Protein AF-A0A8D2MKQ8-F1 (afdb_monomer_lite)

Foldseek 3Di:
DVVLLVVLVVVLVVLVVCVPVHDLVSLVVNLVVLVVVLVVLCVVCVVQVLVCLLVVHDTPDPDADPVNLVVSLVNSLVSLSSVLSSQLSVLVSDDCVVPPPVLSVLVNQLSVLVSQLSSLPSSVVVVLDNLVGPDDPDDPPPSVVVVVVVVVVSVVVNVVSVVSNVVSVVVSPDDDDQADFDDPVLCVVVVQAAPPPRHGADRKGFHPDPDDPDDPDPPPDDDGGHIDHDPDPDDDDDDD

Organism: Zonotrichia albicollis (NCBI:txid44394)

Sequence (240 aa):
MASTFAYANSTLREQVALKEKRSVLVVFWILAFLTGNTLYLLYTFSSQQLYNSLIFLKPNLDRLDFFDLMWIVGIADFVLKYLTIALKCLVVALPKIILAVKSKGKFYLIIEELSQLFRSLVPIQLWYKYIMGDDPSSSYFLGGILIIMYSLCKSFDICGRVGSVRKALKVLCTPQTYGVRATSQQCSEAGDICAICQAEFREPLILLCQVRPQTPLLCQVRPQTPLLCRRMQTPPSELL

Secondary structure (DSSP, 8-state):
-HHHHHHHHHHHHHHHHTGGG--HHHHHHHHHHHHHHHHHHHHHTGGGTHHHHHTTPPP--S---HHHHHHHHHHHHHHHHHHHHHHHHHHHHS-TTTS-TTTHHHHHHHHHHHHHHHHHHHHHHHHHHHHH-S--SS-HHHHHHHHHHHHHHHHHHHHHHHHHHHHHHHHHHS---SSEEPPHHHHHHTTSB-TTT-SB-SS-EE------SS--------SS--EE------------

InterPro domains:
  IPR044235 E3 ubiquitin-protein ligase 1/2 [PTHR15860] (1-210)

pLDDT: mean 72.35, std 18.91, range [26.89, 95.38]

Structure (mmCIF, N/CA/C/O backbone):
data_AF-A0A8D2MKQ8-F1
#
_entry.id   AF-A0A8D2MKQ8-F1
#
loop_
_atom_site.group_PDB
_atom_site.id
_atom_site.type_symbol
_atom_site.label_atom_id
_atom_site.label_alt_id
_atom_site.label_comp_id
_atom_site.label_asym_id
_atom_site.label_entity_id
_atom_site.label_seq_id
_atom_site.pdbx_PDB_ins_code
_atom_site.Cartn_x
_atom_site.Cartn_y
_atom_site.Cartn_z
_atom_site.occupancy
_atom_site.B_iso_or_equiv
_atom_site.auth_seq_id
_atom_site.auth_comp_id
_atom_site.auth_asym_id
_atom_site.auth_atom_id
_atom_site.pdbx_PDB_model_num
ATOM 1 N N . MET A 1 1 ? -11.258 1.821 -13.126 1.00 78.44 1 MET A N 1
ATOM 2 C CA . MET A 1 1 ? -10.300 1.519 -12.035 1.00 78.44 1 MET A CA 1
ATOM 3 C C . MET A 1 1 ? -10.382 2.507 -10.866 1.00 78.44 1 MET A C 1
ATOM 5 O O . MET A 1 1 ? -10.621 2.074 -9.742 1.00 78.44 1 MET A O 1
ATOM 9 N N . ALA A 1 2 ? -10.224 3.818 -11.093 1.00 81.38 2 ALA A N 1
ATOM 10 C CA . ALA A 1 2 ? -10.298 4.820 -10.018 1.00 81.38 2 ALA A CA 1
ATOM 11 C C . ALA A 1 2 ? -11.688 4.915 -9.355 1.00 81.38 2 ALA A C 1
ATOM 13 O O . ALA A 1 2 ? -11.777 4.955 -8.131 1.00 81.38 2 ALA A O 1
ATOM 14 N N . SER A 1 3 ? -12.768 4.864 -10.142 1.00 83.00 3 SER A N 1
ATOM 15 C CA . SER A 1 3 ? -14.150 4.813 -9.638 1.00 83.00 3 SER A CA 1
ATOM 16 C C . SER A 1 3 ? -14.407 3.575 -8.773 1.00 83.00 3 SER A C 1
ATOM 18 O O . SER A 1 3 ? -14.899 3.698 -7.658 1.00 83.00 3 SER A O 1
ATOM 20 N N . THR A 1 4 ? -13.983 2.396 -9.242 1.00 84.44 4 THR A N 1
ATOM 21 C CA . THR A 1 4 ? -14.027 1.125 -8.498 1.00 84.44 4 THR A CA 1
ATOM 22 C C . THR A 1 4 ? -13.311 1.225 -7.151 1.00 84.44 4 THR A C 1
ATOM 24 O O . THR A 1 4 ? -13.850 0.805 -6.129 1.00 84.44 4 THR A O 1
ATOM 27 N N . PHE A 1 5 ? -12.112 1.818 -7.137 1.00 82.31 5 PHE A N 1
ATOM 28 C CA . PHE A 1 5 ? -11.345 2.052 -5.913 1.00 82.31 5 PHE A CA 1
ATOM 29 C C . PHE A 1 5 ? -12.081 2.995 -4.955 1.00 82.31 5 PHE A C 1
ATOM 31 O O . PHE A 1 5 ? -12.219 2.682 -3.774 1.00 82.31 5 PHE A O 1
ATOM 38 N N . ALA A 1 6 ? -12.560 4.135 -5.462 1.00 84.56 6 ALA A N 1
ATOM 39 C CA . ALA A 1 6 ? -13.261 5.134 -4.665 1.00 84.56 6 ALA A CA 1
ATOM 40 C C . ALA A 1 6 ? -14.520 4.542 -4.025 1.00 84.56 6 ALA A C 1
ATOM 42 O O . ALA A 1 6 ? -14.680 4.653 -2.812 1.00 84.56 6 ALA A O 1
ATOM 43 N N . TYR A 1 7 ? -15.332 3.840 -4.820 1.00 87.12 7 TYR A N 1
ATOM 44 C CA . TYR A 1 7 ? -16.538 3.152 -4.373 1.00 87.12 7 TYR A CA 1
ATOM 45 C C . TYR A 1 7 ? -16.236 2.119 -3.278 1.00 87.12 7 TYR A C 1
ATOM 47 O O . TYR A 1 7 ? -16.773 2.209 -2.174 1.00 87.12 7 TYR A O 1
ATOM 55 N N . ALA A 1 8 ? -15.312 1.186 -3.529 1.00 82.38 8 ALA A N 1
ATOM 56 C CA . ALA A 1 8 ? -14.980 0.145 -2.558 1.00 82.38 8 ALA A CA 1
ATOM 57 C C . ALA A 1 8 ? -14.424 0.727 -1.247 1.00 82.38 8 ALA A C 1
ATOM 59 O O . ALA A 1 8 ? -14.786 0.276 -0.159 1.00 82.38 8 ALA A O 1
ATOM 60 N N . ASN A 1 9 ? -13.576 1.757 -1.334 1.00 86.06 9 ASN A N 1
ATOM 61 C CA . ASN A 1 9 ? -13.015 2.420 -0.162 1.00 86.06 9 ASN A CA 1
ATOM 62 C C . ASN A 1 9 ? -14.078 3.204 0.627 1.00 86.06 9 ASN A C 1
ATOM 64 O O . ASN A 1 9 ? -14.082 3.148 1.858 1.00 86.06 9 ASN A O 1
ATOM 68 N N . SER A 1 10 ? -14.997 3.905 -0.050 1.00 83.12 10 SER A N 1
ATOM 69 C CA . SER A 1 10 ? -16.092 4.618 0.619 1.00 83.12 10 SER A CA 1
ATOM 70 C C . SER A 1 10 ? -17.038 3.659 1.330 1.00 83.12 10 SER A C 1
ATOM 72 O O . SER A 1 10 ? -17.332 3.865 2.508 1.00 83.12 10 SER A O 1
ATOM 74 N N . THR A 1 11 ? -17.441 2.570 0.671 1.00 80.56 11 THR A N 1
ATOM 75 C CA . THR A 1 11 ? -18.361 1.596 1.266 1.00 80.56 11 THR A CA 1
ATOM 76 C C . THR A 1 11 ? -17.693 0.839 2.412 1.00 80.56 11 THR A C 1
ATOM 78 O O . THR A 1 11 ? -18.311 0.629 3.453 1.00 80.56 11 THR A O 1
ATOM 81 N N . LEU A 1 12 ? -16.403 0.495 2.302 1.00 80.56 12 LEU A N 1
ATOM 82 C CA . LEU A 1 12 ? -15.656 -0.082 3.423 1.00 80.56 12 LEU A CA 1
ATOM 83 C C . LEU A 1 12 ? -15.613 0.874 4.622 1.00 80.56 12 LEU A C 1
ATOM 85 O O . LEU A 1 12 ? -15.838 0.452 5.756 1.00 80.56 12 LEU A O 1
ATOM 89 N N . ARG A 1 13 ? -15.337 2.162 4.386 1.00 80.50 13 ARG A N 1
ATOM 90 C CA . ARG A 1 13 ? -15.297 3.175 5.448 1.00 80.50 13 ARG A CA 1
ATOM 91 C C . ARG A 1 13 ? -16.645 3.299 6.159 1.00 80.50 13 ARG A C 1
ATOM 93 O O . ARG A 1 13 ? -16.670 3.385 7.385 1.00 80.50 13 ARG A O 1
ATOM 100 N N . GLU A 1 14 ? -17.742 3.252 5.412 1.00 81.12 14 GLU A N 1
ATOM 101 C CA . GLU A 1 14 ? -19.100 3.246 5.955 1.00 81.12 14 GLU A CA 1
ATOM 102 C C . GLU A 1 14 ? -19.371 1.995 6.808 1.00 81.12 14 GLU A C 1
ATOM 104 O O . GLU A 1 14 ? -19.780 2.108 7.963 1.00 81.12 14 GLU A O 1
ATOM 109 N N . GLN A 1 15 ? -19.038 0.799 6.311 1.00 79.69 15 GLN A N 1
ATOM 110 C CA . GLN A 1 15 ? -19.209 -0.447 7.073 1.00 79.69 15 GLN A CA 1
ATOM 111 C C . GLN A 1 15 ? -18.361 -0.479 8.355 1.00 79.69 15 GLN A C 1
ATOM 113 O O . GLN A 1 15 ? -18.791 -1.016 9.378 1.00 79.69 15 GLN A O 1
ATOM 118 N N . VAL A 1 16 ? -17.169 0.127 8.336 1.00 76.69 16 VAL A N 1
ATOM 119 C CA . VAL A 1 16 ? -16.332 0.297 9.536 1.00 76.69 16 VAL A CA 1
ATOM 120 C C . VAL A 1 16 ? -16.983 1.260 10.536 1.00 76.69 16 VAL A C 1
ATOM 122 O O . VAL A 1 16 ? -16.922 1.007 11.742 1.00 76.69 16 VAL A O 1
ATOM 125 N N . ALA A 1 17 ? -17.636 2.328 10.067 1.00 73.69 17 ALA A N 1
ATOM 126 C CA . ALA A 1 17 ? -18.332 3.287 10.925 1.00 73.69 17 ALA A CA 1
ATOM 127 C C . ALA A 1 17 ? -19.553 2.672 11.639 1.00 73.69 17 ALA A C 1
ATOM 129 O O . ALA A 1 17 ? -19.816 3.008 12.794 1.00 73.69 17 ALA A O 1
ATOM 130 N N . LEU A 1 18 ? -20.243 1.720 10.999 1.00 72.62 18 LEU A N 1
ATOM 131 C CA . LEU A 1 18 ? -21.448 1.058 11.528 1.00 72.62 18 LEU A CA 1
ATOM 132 C C . LEU A 1 18 ? -21.190 0.054 12.675 1.00 72.62 18 LEU A C 1
ATOM 134 O O . LEU A 1 18 ? -22.134 -0.357 13.353 1.00 72.62 18 LEU A O 1
ATOM 138 N N . LYS A 1 19 ? -19.928 -0.325 12.937 1.00 72.62 19 LYS A N 1
ATOM 139 C CA . LYS A 1 19 ? -19.492 -1.217 14.037 1.00 72.62 19 LYS A CA 1
ATOM 140 C C . LYS A 1 19 ? -20.297 -2.527 14.152 1.00 72.62 19 LYS A C 1
ATOM 142 O O . LYS A 1 19 ? -19.968 -3.491 13.466 1.00 72.62 19 LYS A O 1
ATOM 147 N N . GLU A 1 20 ? -21.283 -2.602 15.054 1.00 67.06 20 GLU A N 1
ATOM 148 C CA . GLU A 1 20 ? -22.087 -3.813 15.317 1.00 67.06 20 GLU A CA 1
ATOM 149 C C . GLU A 1 20 ? -23.239 -4.007 14.330 1.00 67.06 20 GLU A C 1
ATOM 151 O O . GLU A 1 20 ? -23.615 -5.143 14.070 1.00 67.06 20 GLU A O 1
ATOM 156 N N . LYS A 1 21 ? -23.738 -2.933 13.705 1.00 70.56 21 LYS A N 1
ATOM 157 C CA . LYS A 1 21 ? -24.798 -2.996 12.683 1.00 70.56 21 LYS A CA 1
ATOM 158 C C . LYS A 1 21 ? -24.259 -3.263 11.271 1.00 70.56 21 LYS A C 1
ATOM 160 O O . LYS A 1 21 ? -24.929 -2.988 10.281 1.00 70.56 21 LYS A O 1
ATOM 165 N N . ARG A 1 22 ? -23.017 -3.739 11.163 1.00 73.56 22 ARG A N 1
ATOM 166 C CA . ARG A 1 22 ? -22.354 -3.983 9.877 1.00 73.56 22 ARG A CA 1
ATOM 167 C C . ARG A 1 22 ? -23.036 -5.121 9.119 1.00 73.56 22 ARG A C 1
ATOM 169 O O . ARG A 1 22 ? -23.350 -6.158 9.704 1.00 73.56 22 ARG A O 1
ATOM 176 N N . SER A 1 23 ? -23.171 -4.972 7.806 1.00 82.25 23 SER A N 1
ATOM 177 C CA . SER A 1 23 ? -23.675 -6.050 6.958 1.00 82.25 23 SER A CA 1
ATOM 178 C C . SER A 1 23 ? -22.514 -6.894 6.438 1.00 82.25 23 SER A C 1
ATOM 180 O O . SER A 1 23 ? -21.714 -6.444 5.616 1.00 82.25 23 SER A O 1
ATOM 182 N N . VAL A 1 24 ? -22.411 -8.139 6.914 1.00 79.69 24 VAL A N 1
ATOM 183 C CA . VAL A 1 24 ? -21.382 -9.091 6.452 1.00 79.69 24 VAL A CA 1
ATOM 184 C C . VAL A 1 24 ? -21.545 -9.392 4.959 1.00 79.69 24 VAL A C 1
ATOM 186 O O . VAL A 1 24 ? -20.546 -9.516 4.255 1.00 79.69 24 VAL A O 1
ATOM 189 N N . LEU A 1 25 ? -22.786 -9.418 4.462 1.00 83.50 25 LEU A N 1
ATOM 190 C CA . LEU A 1 25 ? -23.088 -9.612 3.042 1.00 83.50 25 LEU A CA 1
ATOM 191 C C . LEU A 1 25 ? -22.511 -8.489 2.174 1.00 83.50 25 LEU A C 1
ATOM 193 O O . LEU A 1 25 ? -21.922 -8.770 1.136 1.00 83.50 25 LEU A O 1
ATOM 197 N N . VAL A 1 26 ? -22.601 -7.230 2.619 1.00 84.75 26 VAL A N 1
ATOM 198 C CA . VAL A 1 26 ? -22.014 -6.089 1.892 1.00 84.75 26 VAL A CA 1
ATOM 199 C C . VAL A 1 26 ? -20.489 -6.193 1.857 1.00 84.75 26 VAL A C 1
ATOM 201 O O . VAL A 1 26 ? -19.884 -6.002 0.806 1.00 84.75 26 VAL A O 1
ATOM 204 N N . VAL A 1 27 ? -19.851 -6.555 2.978 1.00 84.31 27 VAL A N 1
ATOM 205 C CA . VAL A 1 27 ? -18.390 -6.753 3.032 1.00 84.31 27 VAL A CA 1
ATOM 206 C C . VAL A 1 27 ? -17.949 -7.894 2.108 1.00 84.31 27 VAL A C 1
ATOM 208 O O . VAL A 1 27 ? -16.963 -7.746 1.386 1.00 84.31 27 VAL A O 1
ATOM 211 N N . PHE A 1 28 ? -18.684 -9.008 2.096 1.00 86.00 28 PHE A N 1
ATOM 212 C CA . PHE A 1 28 ? -18.408 -10.137 1.207 1.00 86.00 28 PHE A CA 1
ATOM 213 C C . PHE A 1 28 ? -18.594 -9.763 -0.268 1.00 86.00 28 PHE A C 1
ATOM 215 O O . PHE A 1 28 ? -17.759 -10.110 -1.099 1.00 86.00 28 PHE A O 1
ATOM 222 N N . TRP A 1 29 ? -19.636 -8.998 -0.593 1.00 88.56 29 TRP A N 1
ATOM 223 C CA . TRP A 1 29 ? -19.880 -8.536 -1.956 1.00 88.56 29 TRP A CA 1
ATOM 224 C C . TRP A 1 29 ? -18.773 -7.599 -2.455 1.00 88.56 29 TRP A C 1
ATOM 226 O O . TRP A 1 29 ? -18.267 -7.793 -3.557 1.00 88.56 29 TRP A O 1
ATOM 236 N N . ILE A 1 30 ? -18.306 -6.653 -1.627 1.00 88.19 30 ILE A N 1
ATOM 237 C CA . ILE A 1 30 ? -17.146 -5.805 -1.961 1.00 88.19 30 ILE A CA 1
ATOM 238 C C . ILE A 1 30 ? -15.897 -6.663 -2.189 1.00 88.19 30 ILE A C 1
ATOM 240 O O . ILE A 1 30 ? -15.142 -6.407 -3.125 1.00 88.19 30 ILE A O 1
ATOM 244 N N . LEU A 1 31 ? -15.675 -7.682 -1.353 1.00 87.50 31 LEU A N 1
ATOM 245 C CA . LEU A 1 31 ? -14.541 -8.593 -1.499 1.00 87.50 31 LEU A CA 1
ATOM 246 C C . LEU A 1 31 ? -14.607 -9.354 -2.830 1.00 87.50 31 LEU A C 1
ATOM 248 O O . LEU A 1 31 ? -13.629 -9.364 -3.573 1.00 87.50 31 LEU A O 1
ATOM 252 N N . ALA A 1 32 ? -15.758 -9.941 -3.158 1.00 87.62 32 ALA A N 1
ATOM 253 C CA . ALA A 1 32 ? -15.974 -10.639 -4.422 1.00 87.62 32 ALA A CA 1
ATOM 254 C C . ALA A 1 32 ? -15.803 -9.698 -5.624 1.00 87.62 32 ALA A C 1
ATOM 256 O O . ALA A 1 32 ? -15.128 -10.048 -6.590 1.00 87.62 32 ALA A O 1
ATOM 257 N N . PHE A 1 33 ? -16.340 -8.479 -5.540 1.00 88.00 33 PHE A N 1
ATOM 258 C CA . PHE A 1 33 ? -16.225 -7.468 -6.586 1.00 88.00 33 PHE A CA 1
ATOM 259 C C . PHE A 1 33 ? -14.768 -7.051 -6.829 1.00 88.00 33 PHE A C 1
ATOM 261 O O . PHE A 1 33 ? -14.318 -7.030 -7.975 1.00 88.00 33 PHE A O 1
ATOM 268 N N . LEU A 1 34 ? -13.997 -6.768 -5.773 1.00 86.88 34 LEU A N 1
ATOM 269 C CA . LEU A 1 34 ? -12.576 -6.415 -5.886 1.00 86.88 34 LEU A CA 1
ATOM 270 C C . LEU A 1 34 ? -11.735 -7.571 -6.435 1.00 86.88 34 LEU A C 1
ATOM 272 O O . LEU A 1 34 ? -10.898 -7.355 -7.316 1.00 86.88 34 LEU A O 1
ATOM 276 N N . THR A 1 35 ? -11.973 -8.791 -5.951 1.00 86.38 35 THR A N 1
ATOM 277 C CA . THR A 1 35 ? -11.287 -9.993 -6.441 1.00 86.38 35 THR A CA 1
ATOM 278 C C . THR A 1 35 ? -11.608 -10.234 -7.913 1.00 86.38 35 THR A C 1
ATOM 280 O O . THR A 1 35 ? -10.691 -10.428 -8.703 1.00 86.38 35 THR A O 1
ATOM 283 N N . GLY A 1 36 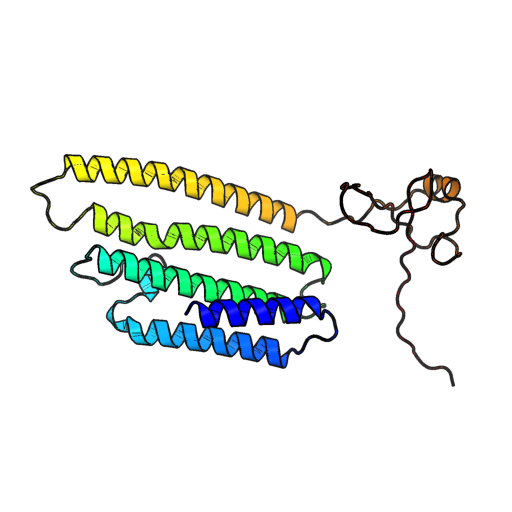? -12.877 -10.125 -8.314 1.00 86.62 36 GLY A N 1
ATOM 284 C CA . GLY A 1 36 ? -13.300 -10.268 -9.708 1.00 86.62 36 GLY A CA 1
ATOM 285 C C . GLY A 1 36 ? -12.646 -9.241 -10.633 1.00 86.62 36 GLY A C 1
ATOM 286 O O . GLY A 1 36 ? -12.089 -9.617 -11.659 1.00 86.62 36 GLY A O 1
ATOM 287 N N . ASN A 1 37 ? -12.621 -7.959 -10.246 1.00 86.31 37 ASN A N 1
ATOM 288 C CA . ASN A 1 37 ? -11.933 -6.913 -11.018 1.00 86.31 37 ASN A CA 1
ATOM 289 C C . ASN A 1 37 ? -10.422 -7.179 -11.126 1.00 86.31 37 ASN A C 1
ATOM 291 O O . ASN A 1 37 ? -9.828 -6.961 -12.179 1.00 86.31 37 ASN A O 1
ATOM 295 N N . THR A 1 38 ? -9.801 -7.669 -10.051 1.00 83.19 38 THR A N 1
ATOM 296 C CA . THR A 1 38 ? -8.374 -8.012 -10.047 1.00 83.19 38 THR A CA 1
ATOM 297 C C . THR A 1 38 ? -8.083 -9.189 -10.977 1.00 83.19 38 THR A C 1
ATOM 299 O O . THR A 1 38 ? -7.182 -9.099 -11.805 1.00 83.19 38 THR A O 1
ATOM 302 N N . LEU A 1 39 ? -8.870 -10.266 -10.897 1.00 85.19 39 LEU A N 1
ATOM 303 C CA . LEU A 1 39 ? -8.737 -11.434 -11.772 1.00 85.19 39 LEU A CA 1
ATOM 304 C C . LEU A 1 39 ? -8.998 -11.082 -13.239 1.00 85.19 39 LEU A C 1
ATOM 306 O O . LEU A 1 39 ? -8.253 -11.523 -14.105 1.00 85.19 39 LEU A O 1
ATOM 310 N N . TYR A 1 40 ? -10.001 -10.247 -13.517 1.00 85.69 40 TYR A N 1
ATOM 311 C CA . TYR A 1 40 ? -10.289 -9.762 -14.865 1.00 85.69 40 TYR A CA 1
ATOM 312 C C . TYR A 1 40 ? -9.107 -8.986 -15.461 1.00 85.69 40 TYR A C 1
ATOM 314 O O . TYR A 1 40 ? -8.729 -9.226 -16.608 1.00 85.69 40 TYR A O 1
ATOM 322 N N . LEU A 1 41 ? -8.479 -8.099 -14.679 1.00 82.50 41 LEU A N 1
ATOM 323 C CA . LEU A 1 41 ? -7.271 -7.386 -15.105 1.00 82.50 41 LEU A CA 1
ATOM 324 C C . LEU A 1 41 ? -6.110 -8.357 -15.357 1.00 82.50 41 LEU A C 1
ATOM 326 O O . LEU A 1 41 ? -5.474 -8.283 -16.405 1.00 82.50 41 LEU A O 1
ATOM 330 N N . LEU A 1 42 ? -5.858 -9.301 -14.445 1.00 80.06 42 LEU A N 1
ATOM 331 C CA . LEU A 1 42 ? -4.793 -10.297 -14.617 1.00 80.06 42 LEU A CA 1
ATOM 332 C C . LEU A 1 42 ? -5.022 -11.199 -15.835 1.00 80.06 42 LEU A C 1
ATOM 334 O O . LEU A 1 42 ? -4.066 -11.535 -16.526 1.00 80.06 42 LEU A O 1
ATOM 338 N N . TYR A 1 43 ? -6.273 -11.559 -16.121 1.00 82.88 43 TYR A N 1
ATOM 339 C CA . TYR A 1 43 ? -6.640 -12.344 -17.296 1.00 82.88 43 TYR A CA 1
ATOM 340 C C . TYR A 1 43 ? -6.439 -11.552 -18.594 1.00 82.88 43 TYR A C 1
ATOM 342 O O . TYR A 1 43 ? -5.774 -12.034 -19.512 1.00 82.88 43 TYR A O 1
ATOM 350 N N . THR A 1 44 ? -6.945 -10.312 -18.635 1.00 80.50 44 THR A N 1
ATOM 351 C CA . THR A 1 44 ? -6.847 -9.412 -19.800 1.00 80.50 44 THR A CA 1
ATOM 352 C C . THR A 1 44 ? -5.393 -9.169 -20.203 1.00 80.50 44 THR A C 1
ATOM 354 O O . THR A 1 44 ? -5.076 -9.108 -21.385 1.00 80.50 44 THR A O 1
ATOM 357 N N . PHE A 1 45 ? -4.494 -9.077 -19.223 1.00 72.50 45 PHE A N 1
ATOM 358 C CA . PHE A 1 45 ? -3.069 -8.834 -19.440 1.00 72.50 45 PHE A CA 1
ATOM 359 C C . PHE A 1 45 ? -2.198 -10.072 -19.169 1.00 72.50 45 PHE A C 1
ATOM 361 O O . PHE A 1 45 ? -1.007 -9.944 -18.872 1.00 72.50 45 PHE A O 1
ATOM 368 N N . SER A 1 46 ? -2.775 -11.275 -19.262 1.00 70.00 46 SER A N 1
ATOM 369 C CA . SER A 1 46 ? -2.038 -12.525 -19.025 1.00 70.00 46 SER A CA 1
ATOM 370 C C . SER A 1 46 ? -0.926 -12.744 -20.056 1.00 70.00 46 SER A C 1
ATOM 372 O O . SER A 1 46 ? 0.141 -13.245 -19.700 1.00 70.00 46 SER A O 1
ATOM 374 N N . SER A 1 47 ? -1.127 -12.272 -21.293 1.00 65.31 47 SER A N 1
ATOM 375 C CA . SER A 1 47 ? -0.132 -12.289 -22.373 1.00 65.31 47 SER A CA 1
ATOM 376 C C . SER A 1 47 ? 1.140 -11.507 -22.032 1.00 65.31 47 SER A C 1
ATOM 378 O O . SER A 1 47 ? 2.230 -11.956 -22.361 1.00 65.31 47 SER A O 1
ATOM 380 N N . GLN A 1 48 ? 1.013 -10.391 -21.305 1.00 64.44 48 GLN A N 1
ATOM 381 C CA . GLN A 1 48 ? 2.130 -9.543 -20.861 1.00 64.44 48 GLN A CA 1
ATOM 382 C C . GLN A 1 48 ? 2.753 -10.018 -19.533 1.00 64.44 48 GLN A C 1
ATOM 384 O O . GLN A 1 48 ? 3.641 -9.366 -18.983 1.00 64.44 48 GLN A O 1
ATOM 389 N N . GLN A 1 49 ? 2.257 -11.132 -18.976 1.00 67.12 49 GLN A N 1
ATOM 390 C CA . GLN A 1 49 ? 2.701 -11.736 -17.718 1.00 67.12 49 GLN A CA 1
ATOM 391 C C . GLN A 1 49 ? 2.811 -10.753 -16.537 1.00 67.12 49 GLN A C 1
ATOM 393 O O . GLN A 1 49 ? 3.719 -10.863 -15.711 1.00 67.12 49 GLN A O 1
ATOM 398 N N . LEU A 1 50 ? 1.867 -9.810 -16.406 1.00 64.69 50 LEU A N 1
ATOM 399 C CA . LEU A 1 50 ? 1.871 -8.808 -15.323 1.00 64.69 50 LEU A CA 1
ATOM 400 C C . LEU A 1 50 ? 2.004 -9.430 -13.924 1.00 64.69 50 LEU A C 1
ATOM 402 O O . LEU A 1 50 ? 2.622 -8.844 -13.036 1.00 64.69 50 LEU A O 1
ATOM 406 N N . TYR A 1 51 ? 1.453 -10.632 -13.733 1.00 70.25 51 TYR A N 1
ATOM 407 C CA . TYR A 1 51 ? 1.540 -11.375 -12.477 1.00 70.25 51 TYR A CA 1
ATOM 408 C C . TYR A 1 51 ? 2.991 -11.650 -12.049 1.00 70.25 51 TYR A C 1
ATOM 410 O O . TYR A 1 51 ? 3.279 -11.621 -10.855 1.00 70.25 51 TYR A O 1
ATOM 418 N N . ASN A 1 52 ? 3.919 -11.837 -12.997 1.00 74.25 52 ASN A N 1
ATOM 419 C CA . ASN A 1 52 ? 5.337 -12.014 -12.693 1.00 74.25 52 ASN A CA 1
ATOM 420 C C . ASN A 1 52 ? 5.913 -10.746 -12.058 1.00 74.25 52 ASN A C 1
ATOM 422 O O . ASN A 1 52 ? 6.559 -10.834 -11.018 1.00 74.25 52 ASN A O 1
ATOM 426 N N . SER A 1 53 ? 5.581 -9.559 -12.576 1.00 72.19 53 SER A N 1
ATOM 427 C CA . SER A 1 53 ? 6.026 -8.290 -11.981 1.00 72.19 53 SER A CA 1
ATOM 428 C C . SER A 1 53 ? 5.489 -8.069 -10.562 1.00 72.19 53 SER A C 1
ATOM 430 O O . SER A 1 53 ? 6.190 -7.509 -9.721 1.00 72.19 53 SER A O 1
ATOM 432 N N . LEU A 1 54 ? 4.276 -8.547 -10.259 1.00 70.31 54 LEU A N 1
ATOM 433 C CA . LEU A 1 54 ? 3.712 -8.501 -8.904 1.00 70.31 54 LEU A CA 1
ATOM 434 C C . LEU A 1 54 ? 4.435 -9.429 -7.911 1.00 70.31 54 LEU A C 1
ATOM 436 O O . LEU A 1 54 ? 4.482 -9.112 -6.724 1.00 70.31 54 LEU A O 1
ATOM 440 N N . ILE A 1 55 ? 5.001 -10.546 -8.380 1.00 73.88 55 ILE A N 1
ATOM 441 C CA . ILE A 1 55 ? 5.717 -11.540 -7.555 1.00 73.88 55 ILE A CA 1
ATOM 442 C C . ILE A 1 55 ? 7.239 -11.336 -7.648 1.00 73.88 55 ILE A C 1
ATOM 444 O O . ILE A 1 55 ? 8.011 -12.200 -7.252 1.00 73.88 55 ILE A O 1
ATOM 448 N N . PHE A 1 56 ? 7.702 -10.178 -8.128 1.00 70.50 56 PHE A N 1
ATOM 449 C CA . PHE A 1 56 ? 9.134 -9.889 -8.263 1.00 70.50 56 PHE A CA 1
ATOM 450 C C . PHE A 1 56 ? 9.874 -10.833 -9.233 1.00 70.50 56 PHE A C 1
ATOM 452 O O . PHE A 1 56 ? 11.078 -11.054 -9.085 1.00 70.50 56 PHE A O 1
ATOM 459 N N . LEU A 1 57 ? 9.167 -11.378 -10.225 1.00 65.88 57 LEU A N 1
ATOM 460 C CA . LEU A 1 57 ? 9.715 -12.175 -11.320 1.00 65.88 57 LEU A CA 1
ATOM 461 C C . LEU A 1 57 ? 9.819 -11.353 -12.612 1.00 65.88 57 LEU A C 1
ATOM 463 O O . LEU A 1 57 ? 9.007 -10.467 -12.893 1.00 65.88 57 LEU A O 1
ATOM 467 N N . LYS A 1 58 ? 10.807 -11.709 -13.442 1.00 62.84 58 LYS A N 1
ATOM 468 C CA . LYS A 1 58 ? 11.047 -11.081 -14.746 1.00 62.84 58 LYS A CA 1
ATOM 469 C C . LYS A 1 58 ? 9.826 -11.280 -15.666 1.00 62.84 58 LYS A C 1
ATOM 471 O O . LYS A 1 58 ? 9.494 -12.427 -15.962 1.00 62.84 58 LYS A O 1
ATOM 476 N N . PRO A 1 59 ? 9.177 -10.203 -16.149 1.00 63.84 59 PRO A N 1
ATOM 477 C CA . PRO A 1 59 ? 8.126 -10.324 -17.153 1.00 63.84 59 PRO A CA 1
ATOM 478 C C . PRO A 1 59 ? 8.731 -10.671 -18.519 1.00 63.84 59 PRO A C 1
ATOM 480 O O . PRO A 1 59 ? 9.810 -10.175 -18.881 1.00 63.84 59 PRO A O 1
ATOM 483 N N . ASN A 1 60 ? 8.025 -11.511 -19.276 1.00 60.19 60 ASN A N 1
ATOM 484 C CA . ASN A 1 60 ? 8.387 -11.897 -20.636 1.00 60.19 60 ASN A CA 1
ATOM 485 C C . ASN A 1 60 ? 7.989 -10.785 -21.621 1.00 60.19 60 ASN A C 1
ATOM 487 O O . ASN A 1 60 ? 6.911 -10.803 -22.202 1.00 60.19 60 ASN A O 1
ATOM 491 N N . LEU A 1 61 ? 8.840 -9.762 -21.702 1.00 61.59 61 LEU A N 1
ATOM 492 C CA . LEU A 1 61 ? 8.695 -8.618 -22.601 1.00 61.59 61 LEU A CA 1
ATOM 493 C C . LEU A 1 61 ? 10.007 -8.470 -23.369 1.00 61.59 61 LEU A C 1
ATOM 495 O O . LEU A 1 61 ? 11.030 -8.187 -22.738 1.00 61.59 61 LEU A O 1
ATOM 499 N N . ASP A 1 62 ? 9.984 -8.675 -24.683 1.00 59.69 62 ASP A N 1
ATOM 500 C CA . ASP A 1 62 ? 11.186 -8.615 -25.526 1.00 59.69 62 ASP A CA 1
ATOM 501 C C . ASP A 1 62 ? 11.717 -7.188 -25.693 1.00 59.69 62 ASP A C 1
ATOM 503 O O . ASP A 1 62 ? 12.922 -7.002 -25.788 1.00 59.69 62 ASP A O 1
ATOM 507 N N . ARG A 1 63 ? 10.841 -6.174 -25.654 1.00 65.19 63 ARG A N 1
ATOM 508 C CA . ARG A 1 63 ? 11.196 -4.747 -25.589 1.00 65.19 63 ARG A CA 1
ATOM 509 C C . ARG A 1 63 ? 10.200 -4.012 -24.707 1.00 65.19 63 ARG A C 1
ATOM 511 O O . ARG A 1 63 ? 9.012 -4.323 -24.730 1.00 65.19 63 ARG A O 1
ATOM 518 N N . LEU A 1 64 ? 10.687 -3.083 -23.891 1.00 73.62 64 LEU A N 1
ATOM 519 C CA . LEU A 1 64 ? 9.877 -2.369 -22.906 1.00 73.62 64 LEU A CA 1
ATOM 520 C C . LEU A 1 64 ? 10.026 -0.869 -23.161 1.00 73.62 64 LEU A C 1
ATOM 522 O O . LEU A 1 64 ? 11.045 -0.288 -22.800 1.00 73.62 64 LEU A O 1
ATOM 526 N N . ASP A 1 65 ? 9.040 -0.270 -23.830 1.00 82.06 65 ASP A N 1
ATOM 527 C CA . ASP A 1 65 ? 9.038 1.166 -24.112 1.00 82.06 65 ASP A CA 1
ATOM 528 C C . ASP A 1 65 ? 8.623 1.979 -22.871 1.00 82.06 65 ASP A C 1
ATOM 530 O O . ASP A 1 65 ? 8.060 1.448 -21.908 1.00 82.06 65 ASP A O 1
ATOM 534 N N . PHE A 1 66 ? 8.883 3.287 -22.875 1.00 83.81 66 PHE A N 1
ATOM 535 C CA . PHE A 1 66 ? 8.559 4.171 -21.753 1.00 83.81 66 PHE A CA 1
ATOM 536 C C . PHE A 1 66 ? 7.060 4.170 -21.417 1.00 83.81 66 PHE A C 1
ATOM 538 O O . PHE A 1 66 ? 6.672 4.129 -20.246 1.00 83.81 66 PHE A O 1
ATOM 545 N N . PHE A 1 67 ? 6.199 4.213 -22.435 1.00 84.50 67 PHE A N 1
ATOM 546 C CA . PHE A 1 67 ? 4.751 4.221 -22.225 1.00 84.50 67 PHE A CA 1
ATOM 547 C C . PHE A 1 67 ? 4.247 2.879 -21.692 1.00 84.50 67 PHE A C 1
ATOM 549 O O . PHE A 1 67 ? 3.420 2.867 -20.776 1.00 84.50 67 PHE A O 1
ATOM 556 N N . ASP A 1 68 ? 4.807 1.770 -22.176 1.00 82.12 68 ASP A N 1
ATOM 557 C CA . ASP A 1 68 ? 4.513 0.431 -21.663 1.00 82.12 68 ASP A CA 1
ATOM 558 C C . ASP A 1 68 ? 4.957 0.294 -20.205 1.00 82.12 68 ASP A C 1
ATOM 560 O O . ASP A 1 68 ? 4.196 -0.198 -19.370 1.00 82.12 68 ASP A O 1
ATOM 564 N N . LEU A 1 69 ? 6.145 0.804 -19.860 1.00 84.38 69 LEU A N 1
ATOM 565 C CA . LEU A 1 69 ? 6.637 0.854 -18.484 1.00 84.38 69 LEU A CA 1
ATOM 566 C C . LEU A 1 69 ? 5.649 1.571 -17.565 1.00 84.38 69 LEU A C 1
ATOM 568 O O . LEU A 1 69 ? 5.236 1.028 -16.537 1.00 84.38 69 LEU A O 1
ATOM 572 N N . MET A 1 70 ? 5.274 2.796 -17.931 1.00 86.50 70 MET A N 1
ATOM 573 C CA . MET A 1 70 ? 4.371 3.625 -17.136 1.00 86.50 70 MET A CA 1
ATOM 574 C C . MET A 1 70 ? 2.992 2.978 -16.999 1.00 86.50 70 MET A C 1
ATOM 576 O O . MET A 1 70 ? 2.411 2.990 -15.910 1.00 86.50 70 MET A O 1
ATOM 580 N N . TRP A 1 71 ? 2.489 2.365 -18.072 1.00 84.31 71 TRP A N 1
ATOM 581 C CA . TRP A 1 71 ? 1.230 1.631 -18.066 1.00 84.31 71 TRP A CA 1
ATOM 582 C C . TRP A 1 71 ? 1.277 0.419 -17.129 1.00 84.31 71 TRP A C 1
ATOM 584 O O . TRP A 1 71 ? 0.434 0.303 -16.237 1.00 84.31 71 TRP A O 1
ATOM 594 N N . ILE A 1 72 ? 2.286 -0.445 -17.266 1.00 83.06 72 ILE A N 1
ATOM 595 C CA . ILE A 1 72 ? 2.474 -1.651 -16.444 1.00 83.06 72 ILE A CA 1
ATOM 596 C C . ILE A 1 72 ? 2.589 -1.279 -14.964 1.00 83.06 72 ILE A C 1
ATOM 598 O O . ILE A 1 72 ? 1.895 -1.854 -14.121 1.00 83.06 72 ILE A O 1
ATOM 602 N N . VAL A 1 73 ? 3.426 -0.287 -14.642 1.00 87.62 73 VAL A N 1
ATOM 603 C CA . VAL A 1 73 ? 3.586 0.224 -13.274 1.00 87.62 73 VAL A CA 1
ATOM 604 C C . VAL A 1 73 ? 2.258 0.770 -12.739 1.00 87.62 73 VAL A C 1
ATOM 606 O O . VAL A 1 73 ? 1.904 0.501 -11.590 1.00 87.62 73 VAL A O 1
ATOM 609 N N . GLY A 1 74 ? 1.494 1.485 -13.569 1.00 88.88 74 GLY A N 1
ATOM 610 C CA . GLY A 1 74 ? 0.175 2.007 -13.217 1.00 88.88 74 GLY A CA 1
ATOM 611 C C . GLY A 1 74 ? -0.843 0.907 -12.903 1.00 88.88 74 GLY A C 1
ATOM 612 O O . GLY A 1 74 ? -1.506 0.961 -11.865 1.00 88.88 74 GLY A O 1
ATOM 613 N N . ILE A 1 75 ? -0.950 -0.118 -13.752 1.00 85.56 75 ILE A N 1
ATOM 614 C CA . ILE A 1 75 ? -1.854 -1.256 -13.526 1.00 85.56 75 ILE A CA 1
ATOM 615 C C . ILE A 1 75 ? -1.451 -2.029 -12.268 1.00 85.56 75 ILE A C 1
ATOM 617 O O . ILE A 1 75 ? -2.309 -2.321 -11.432 1.00 85.56 75 ILE A O 1
ATOM 621 N N . ALA A 1 76 ? -0.159 -2.310 -12.088 1.00 86.19 76 ALA A N 1
ATOM 622 C CA . ALA A 1 76 ? 0.337 -2.998 -10.901 1.00 86.19 76 ALA A CA 1
ATOM 623 C C . ALA A 1 76 ? 0.028 -2.217 -9.608 1.00 86.19 76 ALA A C 1
ATOM 625 O O . ALA A 1 76 ? -0.390 -2.810 -8.611 1.00 86.19 76 ALA A O 1
ATOM 626 N N . ASP A 1 77 ? 0.147 -0.884 -9.625 1.00 88.75 77 ASP A N 1
ATOM 627 C CA . ASP A 1 77 ? -0.240 -0.025 -8.499 1.00 88.75 77 ASP A CA 1
ATOM 628 C C . ASP A 1 77 ? -1.743 -0.118 -8.180 1.00 88.75 77 ASP A C 1
ATOM 630 O O . ASP A 1 77 ? -2.123 -0.231 -7.009 1.00 88.75 77 ASP A O 1
ATOM 634 N N . PHE A 1 78 ? -2.609 -0.129 -9.200 1.00 87.12 78 PHE A N 1
ATOM 635 C CA . PHE A 1 78 ? -4.050 -0.321 -9.007 1.00 87.12 78 PHE A CA 1
ATOM 636 C C . PHE A 1 78 ? -4.390 -1.701 -8.440 1.00 87.12 78 PHE A C 1
ATOM 638 O O . PHE A 1 78 ? -5.214 -1.792 -7.528 1.00 87.12 78 PHE A O 1
ATOM 645 N N . VAL A 1 79 ? -3.738 -2.760 -8.922 1.00 87.12 79 VAL A N 1
ATOM 646 C CA . VAL A 1 79 ? -3.920 -4.120 -8.394 1.00 87.12 79 VAL A CA 1
ATOM 647 C C . VAL A 1 79 ? -3.518 -4.182 -6.921 1.00 87.12 79 VAL A C 1
ATOM 649 O O . VAL A 1 79 ? -4.290 -4.670 -6.094 1.00 87.12 79 VAL A O 1
ATOM 652 N N . LEU A 1 80 ? -2.364 -3.617 -6.554 1.00 88.19 80 LEU A N 1
ATOM 653 C CA . LEU A 1 80 ? -1.935 -3.552 -5.155 1.00 88.19 80 LEU A CA 1
ATOM 654 C C . LEU A 1 80 ? -2.932 -2.772 -4.289 1.00 88.19 80 LEU A C 1
ATOM 656 O O . LEU A 1 80 ? -3.253 -3.218 -3.190 1.00 88.19 80 LEU A O 1
ATOM 660 N N . LYS A 1 81 ? -3.491 -1.660 -4.785 1.00 88.06 81 LYS A N 1
ATOM 661 C CA . LYS A 1 81 ? -4.552 -0.909 -4.088 1.00 88.06 81 LYS A CA 1
ATOM 662 C C . LYS A 1 81 ? -5.805 -1.756 -3.843 1.00 88.06 81 LYS A C 1
ATOM 664 O O . LYS A 1 81 ? -6.387 -1.667 -2.760 1.00 88.06 81 LYS A O 1
ATOM 669 N N . TYR A 1 82 ? -6.223 -2.574 -4.809 1.00 87.25 82 TYR A N 1
ATOM 670 C CA . TYR A 1 82 ? -7.354 -3.491 -4.634 1.00 87.25 82 TYR A CA 1
ATOM 671 C C . TYR A 1 82 ? -7.059 -4.577 -3.606 1.00 87.25 82 TYR A C 1
ATOM 673 O O . TYR A 1 82 ? -7.887 -4.802 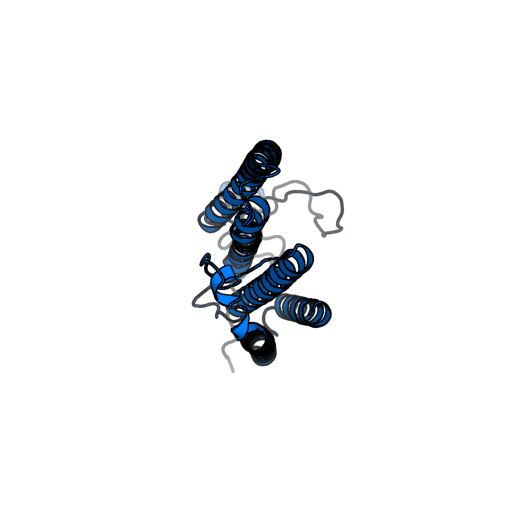-2.722 1.00 87.25 82 TYR A O 1
ATOM 681 N N . LEU A 1 83 ? -5.864 -5.172 -3.650 1.00 87.44 83 LEU A N 1
ATOM 682 C CA . LEU A 1 83 ? -5.417 -6.143 -2.650 1.00 87.44 83 LEU A CA 1
ATOM 683 C C . LEU A 1 83 ? -5.397 -5.531 -1.241 1.00 87.44 83 LEU A C 1
ATOM 685 O O . LEU A 1 83 ? -5.897 -6.145 -0.302 1.00 87.44 83 LEU A O 1
ATOM 689 N N . THR A 1 84 ? -4.914 -4.296 -1.080 1.00 89.94 84 THR A N 1
ATOM 690 C CA . THR A 1 84 ? -4.937 -3.591 0.211 1.00 89.94 84 THR A CA 1
ATOM 691 C C . THR A 1 84 ? -6.356 -3.431 0.758 1.00 89.94 84 THR A C 1
ATOM 693 O O . THR A 1 84 ? -6.590 -3.694 1.939 1.00 89.94 84 THR A O 1
ATOM 696 N N . ILE A 1 85 ? -7.317 -2.999 -0.069 1.00 87.31 85 ILE A N 1
ATOM 697 C CA . ILE A 1 85 ? -8.714 -2.854 0.371 1.00 87.31 85 ILE A CA 1
ATOM 698 C C . ILE A 1 85 ? -9.307 -4.225 0.708 1.00 87.31 85 ILE A C 1
ATOM 700 O O . ILE A 1 85 ? -9.939 -4.360 1.754 1.00 87.31 85 ILE A O 1
ATOM 704 N N . ALA A 1 86 ? -9.057 -5.248 -0.111 1.00 85.94 86 ALA A N 1
ATOM 705 C CA . ALA A 1 86 ? -9.511 -6.611 0.149 1.00 85.94 86 ALA A CA 1
ATOM 706 C C . ALA A 1 86 ? -8.988 -7.143 1.498 1.00 85.94 86 ALA A C 1
ATOM 708 O O . ALA A 1 86 ? -9.767 -7.652 2.303 1.00 85.94 86 ALA A O 1
ATOM 709 N N . LEU A 1 87 ? -7.702 -6.937 1.809 1.00 87.88 87 LEU A N 1
ATOM 710 C CA . LEU A 1 87 ? -7.113 -7.293 3.106 1.00 87.88 87 LEU A CA 1
ATOM 711 C C . LEU A 1 87 ? -7.787 -6.552 4.269 1.00 87.88 87 LEU A C 1
ATOM 713 O O . LEU A 1 87 ? -8.102 -7.163 5.292 1.00 87.88 87 LEU A O 1
ATOM 717 N N . LYS A 1 88 ? -8.071 -5.252 4.120 1.00 86.62 88 LYS A N 1
ATOM 718 C CA . LYS A 1 88 ? -8.820 -4.492 5.135 1.00 86.62 88 LYS A CA 1
ATOM 719 C C . LYS A 1 88 ? -10.238 -5.044 5.319 1.00 86.62 88 LYS A C 1
ATOM 721 O O . LYS A 1 88 ? -10.669 -5.203 6.460 1.00 86.62 88 LYS A O 1
ATOM 726 N N . CYS A 1 89 ? -10.936 -5.394 4.236 1.00 84.44 89 CYS A N 1
ATOM 727 C CA . CYS A 1 89 ? -12.248 -6.046 4.289 1.00 84.44 89 CYS A CA 1
ATOM 728 C C . CYS A 1 89 ? -12.192 -7.382 5.043 1.00 84.44 89 CYS A C 1
ATOM 730 O O . CYS A 1 89 ? -13.060 -7.639 5.875 1.00 84.44 89 CYS A O 1
ATOM 732 N N . LEU A 1 90 ? -11.160 -8.204 4.820 1.00 84.50 90 LEU A N 1
ATOM 733 C CA . LEU A 1 90 ? -10.964 -9.460 5.554 1.00 84.50 90 LEU A CA 1
ATOM 734 C C . LEU A 1 90 ? -10.786 -9.208 7.058 1.00 84.50 90 LEU A C 1
ATOM 736 O O . LEU A 1 90 ? -11.462 -9.835 7.872 1.00 84.50 90 LEU A O 1
ATOM 740 N N . VAL A 1 91 ? -9.966 -8.224 7.444 1.00 85.06 91 VAL A N 1
ATOM 741 C CA . VAL A 1 91 ? -9.798 -7.827 8.856 1.00 85.06 91 VAL A CA 1
ATOM 742 C C . VAL A 1 91 ? -11.106 -7.312 9.472 1.00 85.06 91 VAL A C 1
ATOM 744 O O . VAL A 1 91 ? -11.390 -7.570 10.650 1.00 85.06 91 VAL A O 1
ATOM 747 N N . VAL A 1 92 ? -11.946 -6.613 8.697 1.00 81.19 92 VAL A N 1
ATOM 748 C CA . VAL A 1 92 ? -13.311 -6.285 9.135 1.00 81.19 92 VAL A CA 1
ATOM 749 C C . VAL A 1 92 ? -14.095 -7.564 9.358 1.00 81.19 92 VAL A C 1
ATOM 751 O O . VAL A 1 92 ? -14.611 -7.738 10.461 1.00 81.19 92 VAL A O 1
ATOM 754 N N . ALA A 1 93 ? -14.178 -8.443 8.362 1.00 76.69 93 ALA A N 1
ATOM 755 C CA . ALA A 1 93 ? -14.988 -9.655 8.400 1.00 76.69 93 ALA A CA 1
ATOM 756 C C . ALA A 1 93 ? -14.640 -10.560 9.593 1.00 76.69 93 ALA A C 1
ATOM 758 O O . ALA A 1 93 ? -15.547 -11.160 10.169 1.00 76.69 93 ALA A O 1
ATOM 759 N N . LEU A 1 94 ? -13.375 -10.568 10.041 1.00 77.56 94 LEU A N 1
ATOM 760 C CA . LEU A 1 94 ? -12.937 -11.382 11.173 1.00 77.56 94 LEU A CA 1
ATOM 761 C C . LEU A 1 94 ? -13.805 -11.163 12.438 1.00 77.56 94 LEU A C 1
ATOM 763 O O . LEU A 1 94 ? -14.016 -10.012 12.878 1.00 77.56 94 LEU A O 1
ATOM 767 N N . PRO A 1 95 ? -14.314 -12.261 13.034 1.00 70.56 95 PRO A N 1
ATOM 768 C CA . PRO A 1 95 ? -15.115 -12.229 14.250 1.00 70.56 95 PRO A CA 1
ATOM 769 C C . PRO A 1 95 ? -14.281 -11.806 15.464 1.00 70.56 95 PRO A C 1
ATOM 771 O O . PRO A 1 95 ? -13.057 -11.956 15.495 1.00 70.56 95 PRO A O 1
ATOM 774 N N . LYS A 1 96 ? -14.963 -11.301 16.502 1.00 67.31 96 LYS A N 1
ATOM 775 C CA . LYS A 1 96 ? -14.332 -10.808 17.741 1.00 67.31 96 LYS A CA 1
ATOM 776 C C . LYS A 1 96 ? -13.505 -11.889 18.467 1.00 67.31 96 LYS A C 1
ATOM 778 O O . LYS A 1 96 ? -12.602 -11.525 19.211 1.00 67.31 96 LYS A O 1
ATOM 783 N N . ILE A 1 97 ? -13.800 -13.174 18.223 1.00 61.38 97 ILE A N 1
ATOM 784 C CA . ILE A 1 97 ? -13.082 -14.336 18.775 1.00 61.38 97 ILE A CA 1
ATOM 785 C C . ILE A 1 97 ? -11.650 -14.457 18.225 1.00 61.38 97 ILE A C 1
ATOM 787 O O . ILE A 1 97 ? -10.747 -14.823 18.963 1.00 61.38 97 ILE A O 1
ATOM 791 N N . ILE A 1 98 ? -11.430 -14.096 16.952 1.00 65.00 98 ILE A N 1
ATOM 792 C CA . ILE A 1 98 ? -10.109 -14.152 16.301 1.00 65.00 98 ILE A CA 1
ATOM 793 C C . ILE A 1 98 ? -9.368 -12.831 16.507 1.00 65.00 98 ILE A C 1
ATOM 795 O O . ILE A 1 98 ? -8.165 -12.812 16.752 1.00 65.00 98 ILE A O 1
ATOM 799 N N . LEU A 1 99 ? -10.089 -11.708 16.404 1.00 61.53 99 LEU A N 1
ATOM 800 C CA . LEU A 1 99 ? -9.481 -10.387 16.452 1.00 61.53 99 LEU A CA 1
ATOM 801 C C . LEU A 1 99 ? -10.261 -9.441 17.359 1.00 61.53 99 LEU A C 1
ATOM 803 O O . LEU A 1 99 ? -11.336 -8.940 17.004 1.00 61.53 99 LEU A O 1
ATOM 807 N N . ALA A 1 100 ? -9.678 -9.157 18.526 1.00 67.44 100 ALA A N 1
ATOM 808 C CA . ALA A 1 100 ? -10.209 -8.170 19.450 1.00 67.44 100 ALA A CA 1
ATOM 809 C C . ALA A 1 100 ? -10.435 -6.838 18.719 1.00 67.44 100 ALA A C 1
ATOM 811 O O . ALA A 1 100 ? -9.562 -6.335 18.016 1.00 67.44 100 ALA A O 1
ATOM 812 N N . VAL A 1 101 ? -11.601 -6.218 18.917 1.00 62.06 101 VAL A N 1
ATOM 813 C CA . VAL A 1 101 ? -11.965 -4.947 18.255 1.00 62.06 101 VAL A CA 1
ATOM 814 C C . VAL A 1 101 ? -10.885 -3.870 18.455 1.00 62.06 101 VAL A C 1
ATOM 816 O O . VAL A 1 101 ? -10.635 -3.069 17.559 1.00 62.06 101 VAL A O 1
ATOM 819 N N . LYS A 1 102 ? -10.186 -3.917 19.598 1.00 63.75 102 LYS A N 1
ATOM 820 C CA . LYS A 1 102 ? -9.077 -3.025 19.961 1.00 63.75 102 LYS A CA 1
ATOM 821 C C . LYS A 1 102 ? -7.843 -3.159 19.054 1.00 63.75 102 LYS A C 1
ATOM 823 O O . LYS A 1 102 ? -7.149 -2.173 18.841 1.00 63.75 102 LYS A O 1
ATOM 828 N N . SER A 1 103 ? -7.552 -4.342 18.504 1.00 73.94 103 SER A N 1
ATOM 829 C CA . SER A 1 103 ? -6.374 -4.552 17.649 1.00 73.94 103 SER A CA 1
ATOM 830 C C . SER A 1 103 ? -6.631 -4.234 16.174 1.00 73.94 103 SER A C 1
ATOM 832 O O . SER A 1 103 ? -5.670 -4.016 15.441 1.00 73.94 103 SER A O 1
ATOM 834 N N . LYS A 1 104 ? -7.893 -4.109 15.733 1.00 77.69 104 LYS A N 1
ATOM 835 C CA . LYS A 1 104 ? -8.245 -3.871 14.316 1.00 77.69 104 LYS A CA 1
ATOM 836 C C . LYS A 1 104 ? -7.560 -2.637 13.717 1.00 77.69 104 LYS A C 1
ATOM 838 O O . LYS A 1 104 ? -7.026 -2.715 12.615 1.00 77.69 104 LYS A O 1
ATOM 843 N N . GLY A 1 105 ? -7.490 -1.534 14.468 1.00 80.50 105 GLY A N 1
ATOM 844 C CA . GLY A 1 105 ? -6.794 -0.318 14.026 1.00 80.50 105 GLY A CA 1
ATOM 845 C C . GLY A 1 105 ? -5.285 -0.513 13.834 1.00 80.50 105 GLY A C 1
ATOM 846 O O . GLY A 1 105 ? -4.701 0.043 12.910 1.00 80.50 105 GLY A O 1
ATOM 847 N N . LYS A 1 106 ? -4.656 -1.368 14.649 1.00 84.38 106 LYS A N 1
ATOM 848 C CA . LYS A 1 106 ? -3.231 -1.703 14.513 1.00 84.38 106 LYS A CA 1
ATOM 849 C C . LYS A 1 106 ? -2.971 -2.553 13.270 1.00 84.38 106 LYS A C 1
ATOM 851 O O . LYS A 1 106 ? -1.994 -2.322 12.569 1.00 84.38 106 LYS A O 1
ATOM 856 N N . PHE A 1 107 ? -3.866 -3.497 12.968 1.00 85.75 107 PHE A N 1
ATOM 857 C CA . PHE A 1 107 ? -3.789 -4.280 11.732 1.00 85.75 107 PHE A CA 1
ATOM 858 C C . PHE A 1 107 ? -3.945 -3.401 10.492 1.00 85.75 107 PHE A C 1
ATOM 860 O O . PHE A 1 107 ? -3.233 -3.613 9.518 1.00 85.75 107 PHE A O 1
ATOM 867 N N . TYR A 1 108 ? -4.810 -2.384 10.529 1.00 86.38 108 TYR A N 1
ATOM 868 C CA . TYR A 1 108 ? -4.938 -1.445 9.411 1.00 86.38 108 TYR A CA 1
ATOM 869 C C . TYR A 1 108 ? -3.651 -0.672 9.170 1.00 86.38 108 TYR A C 1
ATOM 871 O O . TYR A 1 108 ? -3.219 -0.589 8.026 1.00 86.38 108 TYR A O 1
ATOM 879 N N . LEU A 1 109 ? -3.021 -0.179 10.240 1.00 89.06 109 LEU A N 1
ATOM 880 C CA . LEU A 1 109 ? -1.739 0.513 10.151 1.00 89.06 109 LEU A CA 1
ATOM 881 C C . LEU A 1 109 ? -0.670 -0.384 9.508 1.00 89.06 109 LEU A C 1
ATOM 883 O O . LEU A 1 109 ? -0.004 0.025 8.566 1.00 89.06 109 LEU A O 1
ATOM 887 N N . ILE A 1 110 ? -0.543 -1.633 9.963 1.00 92.12 110 ILE A N 1
ATOM 888 C CA . ILE A 1 110 ? 0.411 -2.597 9.390 1.00 92.12 110 ILE A CA 1
ATOM 889 C C . ILE A 1 110 ? 0.124 -2.857 7.914 1.00 92.12 110 ILE A C 1
ATOM 891 O O . ILE A 1 110 ? 1.044 -2.837 7.100 1.00 92.12 110 ILE A O 1
ATOM 895 N N . ILE A 1 111 ? -1.143 -3.097 7.568 1.00 91.00 111 ILE A N 1
ATOM 896 C CA . ILE A 1 111 ? -1.561 -3.343 6.187 1.00 91.00 111 ILE A CA 1
ATOM 897 C C . ILE A 1 111 ? -1.221 -2.139 5.306 1.00 91.00 111 ILE A C 1
ATOM 899 O O . ILE A 1 111 ? -0.732 -2.330 4.196 1.00 91.00 111 ILE A O 1
ATOM 903 N N . GLU A 1 112 ? -1.449 -0.912 5.777 1.00 91.12 112 GLU A N 1
ATOM 904 C CA . GLU A 1 112 ? -1.127 0.311 5.038 1.00 91.12 112 GLU A CA 1
ATOM 905 C C . GLU A 1 112 ? 0.376 0.465 4.811 1.00 91.12 112 GLU A C 1
ATOM 907 O O . GLU A 1 112 ? 0.793 0.632 3.664 1.00 91.12 112 GLU A O 1
ATOM 912 N N . GLU A 1 113 ? 1.188 0.342 5.861 1.00 93.00 113 GLU A N 1
ATOM 913 C CA . GLU A 1 113 ? 2.644 0.485 5.757 1.00 93.00 113 GLU A CA 1
ATOM 914 C C . GLU A 1 113 ? 3.266 -0.614 4.882 1.00 93.00 113 GLU A C 1
ATOM 916 O O . GLU A 1 113 ? 4.094 -0.327 4.014 1.00 93.00 113 GLU A O 1
ATOM 921 N N . LEU A 1 114 ? 2.819 -1.868 5.028 1.00 91.94 114 LEU A N 1
ATOM 922 C CA . LEU A 1 114 ? 3.254 -2.967 4.160 1.00 91.94 114 LEU A CA 1
ATOM 923 C C . LEU A 1 114 ? 2.835 -2.730 2.710 1.00 91.94 114 LEU A C 1
ATOM 925 O O . LEU A 1 114 ? 3.651 -2.883 1.805 1.00 91.94 114 LEU A O 1
ATOM 929 N N . SER A 1 115 ? 1.594 -2.304 2.470 1.00 91.50 115 SER A N 1
ATOM 930 C CA . SER A 1 115 ? 1.114 -2.025 1.112 1.00 91.50 115 SER A CA 1
ATOM 931 C C . SER A 1 115 ? 1.922 -0.913 0.447 1.00 91.50 115 SER A C 1
ATOM 933 O O .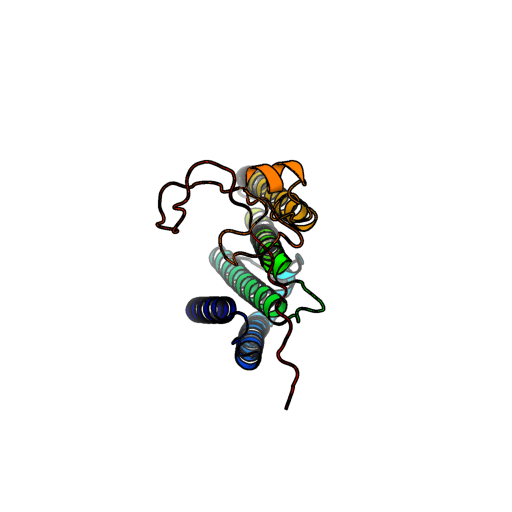 SER A 1 115 ? 2.256 -1.004 -0.732 1.00 91.50 115 SER A O 1
ATOM 935 N N . GLN A 1 116 ? 2.271 0.138 1.191 1.00 93.00 116 GLN A N 1
ATOM 936 C CA . GLN A 1 116 ? 3.127 1.209 0.687 1.00 93.00 116 GLN A CA 1
ATOM 937 C C . GLN A 1 116 ? 4.539 0.717 0.357 1.00 93.00 116 GLN A C 1
ATOM 939 O O . GLN A 1 116 ? 5.083 1.118 -0.672 1.00 93.00 116 GLN A O 1
ATOM 944 N N . LEU A 1 117 ? 5.116 -0.154 1.191 1.00 93.12 117 LEU A N 1
ATOM 945 C CA . LEU A 1 117 ? 6.402 -0.787 0.909 1.00 93.12 117 LEU A CA 1
ATOM 946 C C . LEU A 1 117 ? 6.325 -1.635 -0.368 1.00 93.12 117 LEU A C 1
ATOM 948 O O . LEU A 1 117 ? 7.111 -1.412 -1.282 1.00 93.12 117 LEU A O 1
ATOM 952 N N . PHE A 1 118 ? 5.335 -2.520 -0.499 1.00 90.75 118 PHE A N 1
ATOM 953 C CA . PHE A 1 118 ? 5.157 -3.339 -1.704 1.00 90.75 118 PHE A CA 1
ATOM 954 C C . PHE A 1 118 ? 4.996 -2.493 -2.975 1.00 90.75 118 PHE A C 1
ATOM 956 O O . PHE A 1 118 ? 5.706 -2.723 -3.952 1.00 90.75 118 PHE A O 1
ATOM 963 N N . ARG A 1 119 ? 4.149 -1.453 -2.954 1.00 91.56 119 ARG A N 1
ATOM 964 C CA . ARG A 1 119 ? 3.997 -0.526 -4.096 1.00 91.56 119 ARG A CA 1
ATOM 965 C C . ARG A 1 119 ? 5.288 0.211 -4.450 1.00 91.56 119 ARG A C 1
ATOM 967 O O . ARG A 1 119 ? 5.472 0.590 -5.600 1.00 91.56 119 ARG A O 1
ATOM 974 N N . SER A 1 120 ? 6.178 0.436 -3.482 1.00 92.19 120 SER A N 1
ATOM 975 C CA . SER A 1 120 ? 7.485 1.048 -3.742 1.00 92.19 120 SER A CA 1
ATOM 976 C C . SER A 1 120 ? 8.479 0.083 -4.393 1.00 92.19 120 SER A C 1
ATOM 978 O O . SER A 1 120 ? 9.351 0.544 -5.126 1.00 92.19 120 SER A O 1
ATOM 980 N N . LEU A 1 121 ? 8.323 -1.224 -4.144 1.00 90.31 121 LEU A N 1
ATOM 981 C CA . LEU A 1 121 ? 9.222 -2.279 -4.604 1.00 90.31 121 LEU A CA 1
ATOM 982 C C . LEU A 1 121 ? 8.863 -2.798 -6.001 1.00 90.31 121 LEU A C 1
ATOM 984 O O . LEU A 1 121 ? 9.758 -3.006 -6.812 1.00 90.31 121 LEU A O 1
ATOM 988 N N . VAL A 1 122 ? 7.578 -3.004 -6.303 1.00 88.62 122 VAL A N 1
ATOM 989 C CA . VAL A 1 122 ? 7.137 -3.603 -7.583 1.00 88.62 122 VAL A CA 1
ATOM 990 C C . VAL A 1 122 ? 7.681 -2.881 -8.830 1.00 88.62 122 VAL A C 1
ATOM 992 O O . VAL A 1 122 ? 8.165 -3.557 -9.736 1.00 88.62 122 VAL A O 1
ATOM 995 N N . PRO A 1 123 ? 7.706 -1.535 -8.896 1.00 88.69 123 PRO A N 1
ATOM 996 C CA . PRO A 1 123 ? 8.230 -0.833 -10.067 1.00 88.69 123 PRO A CA 1
ATOM 997 C C . PRO A 1 123 ? 9.738 -1.017 -10.274 1.00 88.69 123 PRO A C 1
ATOM 999 O O . PRO A 1 123 ? 10.219 -0.817 -11.384 1.00 88.69 123 PRO A O 1
ATOM 1002 N N . ILE A 1 124 ? 10.491 -1.372 -9.225 1.00 88.94 124 ILE A N 1
ATOM 1003 C CA . ILE A 1 124 ? 11.959 -1.368 -9.234 1.00 88.94 124 ILE A CA 1
ATOM 1004 C C . ILE A 1 124 ? 12.493 -2.220 -10.378 1.00 88.94 124 ILE A C 1
ATOM 1006 O O . ILE A 1 124 ? 13.255 -1.731 -11.203 1.00 88.94 124 ILE A O 1
ATOM 1010 N N . GLN A 1 125 ? 12.042 -3.467 -10.483 1.00 84.50 125 GLN A N 1
ATOM 1011 C CA . GLN A 1 125 ? 12.554 -4.401 -11.488 1.00 84.50 125 GLN A CA 1
ATOM 1012 C C . GLN A 1 125 ? 12.338 -3.908 -12.920 1.00 84.50 125 GLN A C 1
ATOM 1014 O O . GLN A 1 125 ? 13.211 -4.062 -13.772 1.00 84.50 125 GLN A O 1
ATOM 1019 N N . LEU A 1 126 ? 11.186 -3.285 -13.168 1.00 84.69 126 LEU A N 1
ATOM 1020 C CA . LEU A 1 126 ? 10.817 -2.749 -14.473 1.00 84.69 126 LEU A CA 1
ATOM 1021 C C . LEU A 1 126 ? 11.673 -1.526 -14.832 1.00 84.69 126 LEU A C 1
ATOM 1023 O O . LEU A 1 126 ? 12.173 -1.440 -15.950 1.00 84.69 126 LEU A O 1
ATOM 1027 N N . TRP A 1 127 ? 11.910 -0.627 -13.870 1.00 88.06 127 TRP A N 1
ATOM 1028 C CA . TRP A 1 127 ? 12.794 0.529 -14.050 1.00 88.06 127 TRP A CA 1
ATOM 1029 C C . TRP A 1 127 ? 14.252 0.123 -14.267 1.00 88.06 127 TRP A C 1
ATOM 1031 O O . TRP A 1 127 ? 14.895 0.673 -15.153 1.00 88.06 127 TRP A O 1
ATOM 1041 N N . TYR A 1 128 ? 14.769 -0.857 -13.517 1.00 85.75 128 TYR A N 1
ATOM 1042 C CA . TYR A 1 128 ? 16.123 -1.378 -13.742 1.00 85.75 128 TYR A CA 1
ATOM 1043 C C . TYR A 1 128 ? 16.270 -1.959 -15.151 1.00 85.75 128 TYR A C 1
ATOM 1045 O O . TYR A 1 128 ? 17.244 -1.648 -15.831 1.00 85.75 128 TYR A O 1
ATOM 1053 N N . LYS A 1 129 ? 15.287 -2.747 -15.611 1.00 82.44 129 LYS A N 1
ATOM 1054 C CA . LYS A 1 129 ? 15.277 -3.303 -16.971 1.00 82.44 129 LYS A CA 1
ATOM 1055 C C . LYS A 1 129 ? 15.255 -2.199 -18.034 1.00 82.44 129 LYS A C 1
ATOM 1057 O O . LYS A 1 129 ? 16.038 -2.254 -18.972 1.00 82.44 129 LYS A O 1
ATOM 1062 N N . TYR A 1 130 ? 14.398 -1.193 -17.862 1.00 83.94 130 TYR A N 1
ATOM 1063 C CA . TYR A 1 130 ? 14.285 -0.069 -18.792 1.00 83.94 130 TYR A CA 1
ATOM 1064 C C . TYR A 1 130 ? 15.567 0.778 -18.861 1.00 83.94 130 TYR A C 1
ATOM 1066 O O . TYR A 1 130 ? 16.017 1.116 -19.949 1.00 83.94 130 TYR A O 1
ATOM 1074 N N . ILE A 1 131 ? 16.182 1.096 -17.714 1.00 84.69 131 ILE A N 1
ATOM 1075 C CA . ILE A 1 131 ? 17.400 1.925 -17.656 1.00 84.69 131 ILE A CA 1
ATOM 1076 C C . ILE A 1 131 ? 18.623 1.174 -18.201 1.00 84.69 131 ILE A C 1
ATOM 1078 O O . ILE A 1 131 ? 19.486 1.803 -18.810 1.00 84.69 131 ILE A O 1
ATOM 1082 N N . MET A 1 132 ? 18.717 -0.145 -17.985 1.00 79.38 132 MET A N 1
ATOM 1083 C CA . MET A 1 132 ? 19.807 -0.948 -18.555 1.00 79.38 132 MET A CA 1
ATOM 1084 C C . MET A 1 132 ? 19.718 -1.056 -20.082 1.00 79.38 132 MET A C 1
ATOM 1086 O O . MET A 1 132 ? 20.767 -1.107 -20.717 1.00 79.38 132 MET A O 1
ATOM 1090 N N . GLY A 1 133 ? 18.508 -1.022 -20.656 1.00 70.62 133 GLY A N 1
ATOM 1091 C CA . GLY A 1 133 ? 18.285 -1.101 -22.102 1.00 70.62 133 GLY A CA 1
ATOM 1092 C C . GLY A 1 133 ? 18.778 -2.412 -22.734 1.00 70.62 133 GLY A C 1
ATOM 1093 O O . GLY A 1 133 ? 19.381 -3.254 -22.069 1.00 70.62 133 GLY A O 1
ATOM 1094 N N . ASP A 1 134 ? 18.518 -2.581 -24.033 1.00 63.78 134 ASP A N 1
ATOM 1095 C CA . ASP A 1 134 ? 19.006 -3.735 -24.808 1.00 63.78 134 ASP A CA 1
ATOM 1096 C C . ASP A 1 134 ? 20.271 -3.412 -25.636 1.00 63.78 134 ASP A C 1
ATOM 1098 O O . ASP A 1 134 ? 20.958 -4.333 -26.074 1.00 63.78 134 ASP A O 1
ATOM 1102 N N . ASP A 1 135 ? 20.615 -2.128 -25.828 1.00 59.44 135 ASP A N 1
ATOM 1103 C CA . ASP A 1 135 ? 21.701 -1.687 -26.718 1.00 59.44 135 ASP A CA 1
ATOM 1104 C C . ASP A 1 135 ? 22.956 -1.198 -25.953 1.00 59.44 135 ASP A C 1
ATOM 1106 O O . ASP A 1 135 ? 22.926 -0.141 -25.315 1.00 59.44 135 ASP A O 1
ATOM 1110 N N . PRO A 1 136 ? 24.105 -1.904 -26.044 1.00 58.22 136 PRO A N 1
ATOM 1111 C CA . PRO A 1 136 ? 25.311 -1.601 -25.259 1.00 58.22 136 PRO A CA 1
ATOM 1112 C C . PRO A 1 136 ? 26.125 -0.369 -25.703 1.00 58.22 136 PRO A C 1
ATOM 1114 O O . PRO A 1 136 ? 27.069 0.011 -25.011 1.00 58.22 136 PRO A O 1
ATOM 1117 N N . SER A 1 137 ? 25.851 0.226 -26.870 1.00 56.81 137 SER A N 1
ATOM 1118 C CA . SER A 1 137 ? 26.871 0.978 -27.624 1.00 56.81 137 SER A CA 1
ATOM 1119 C C . SER A 1 137 ? 26.828 2.511 -27.532 1.00 56.81 137 SER A C 1
ATOM 1121 O O . SER A 1 137 ? 27.853 3.131 -27.799 1.00 56.81 137 SER A O 1
ATOM 1123 N N . SER A 1 138 ? 25.721 3.157 -27.136 1.00 51.38 138 SER A N 1
ATOM 1124 C CA . SER A 1 138 ? 25.611 4.631 -27.248 1.00 51.38 138 SER A CA 1
ATOM 1125 C C . SER A 1 138 ? 25.579 5.417 -25.927 1.00 51.38 138 SER A C 1
ATOM 1127 O O . SER A 1 138 ? 25.660 6.646 -25.967 1.00 51.38 138 SER A O 1
ATOM 1129 N N . SER A 1 139 ? 25.457 4.785 -24.754 1.00 62.94 139 SER A N 1
ATOM 1130 C CA . SER A 1 139 ? 25.162 5.556 -23.526 1.00 62.94 139 SER A CA 1
ATOM 1131 C C . SER A 1 139 ? 25.497 4.858 -22.200 1.00 62.94 139 SER A C 1
ATOM 1133 O O . SER A 1 139 ? 24.889 5.165 -21.176 1.00 62.94 139 SER A O 1
ATOM 1135 N N . TYR A 1 140 ? 26.514 3.987 -22.161 1.00 72.25 140 TYR A N 1
ATOM 1136 C CA . TYR A 1 140 ? 26.921 3.277 -20.931 1.00 72.25 140 TYR A CA 1
ATOM 1137 C C . TYR A 1 140 ? 27.205 4.224 -19.747 1.00 72.25 140 TYR A C 1
ATOM 1139 O O . TYR A 1 140 ? 26.846 3.938 -18.606 1.00 72.25 140 TYR A O 1
ATOM 1147 N N . PHE A 1 141 ? 27.789 5.398 -20.017 1.00 80.50 141 PHE A N 1
ATOM 1148 C CA . PHE A 1 141 ? 28.058 6.409 -18.991 1.00 80.50 141 PHE A CA 1
ATOM 1149 C C . PHE A 1 141 ? 26.773 7.050 -18.440 1.00 80.50 141 PHE A C 1
ATOM 1151 O O . PHE A 1 141 ? 26.601 7.147 -17.227 1.00 80.50 141 PHE A O 1
ATOM 1158 N N . LEU A 1 142 ? 25.839 7.439 -19.316 1.00 82.31 142 LEU A N 1
ATOM 1159 C CA . LEU A 1 142 ? 24.567 8.050 -18.917 1.00 82.31 142 LEU A CA 1
ATOM 1160 C C . LEU A 1 142 ? 23.661 7.037 -18.199 1.00 82.31 142 LEU A C 1
ATOM 1162 O O . LEU A 1 142 ? 23.122 7.346 -17.139 1.00 82.31 142 LEU A O 1
ATOM 1166 N N . GLY A 1 143 ? 23.538 5.817 -18.733 1.00 83.88 143 GLY A N 1
ATOM 1167 C CA . GLY A 1 143 ? 22.793 4.724 -18.103 1.00 83.88 143 GLY A CA 1
ATOM 1168 C C . GLY A 1 143 ? 23.377 4.341 -16.741 1.00 83.88 143 GLY A C 1
ATOM 1169 O O . GLY A 1 143 ? 22.634 4.184 -15.773 1.00 83.88 143 GLY A O 1
ATOM 1170 N N . GLY A 1 144 ? 24.710 4.301 -16.629 1.00 85.81 144 GLY A N 1
ATOM 1171 C CA . GLY A 1 144 ? 25.425 4.092 -15.368 1.00 85.81 144 GLY A CA 1
ATOM 1172 C C . GLY A 1 144 ? 25.140 5.177 -14.322 1.00 85.81 144 GLY A C 1
ATOM 1173 O O . GLY A 1 144 ? 24.857 4.875 -13.163 1.00 85.81 144 GLY A O 1
ATOM 1174 N N . ILE A 1 145 ? 25.141 6.451 -14.714 1.00 89.50 145 ILE A N 1
ATOM 1175 C CA . ILE A 1 145 ? 24.792 7.549 -13.798 1.00 89.50 145 ILE A CA 1
ATOM 1176 C C . ILE A 1 145 ? 23.328 7.449 -13.358 1.00 89.50 145 ILE A C 1
ATOM 1178 O O . ILE A 1 145 ? 23.033 7.552 -12.165 1.00 89.50 145 ILE A O 1
ATOM 1182 N N . LEU A 1 146 ? 22.410 7.211 -14.300 1.00 89.44 146 LEU A N 1
ATOM 1183 C CA . LEU A 1 146 ? 20.981 7.093 -14.013 1.00 89.44 146 LEU A CA 1
ATOM 1184 C C . LEU A 1 146 ? 20.683 5.921 -13.078 1.00 89.44 146 LEU A C 1
ATOM 1186 O O . LEU A 1 146 ? 19.905 6.089 -12.140 1.00 89.44 146 LEU A O 1
ATOM 1190 N N . ILE A 1 147 ? 21.322 4.763 -13.277 1.00 90.88 147 ILE A N 1
ATOM 1191 C CA . ILE A 1 147 ? 21.096 3.598 -12.420 1.00 90.88 147 ILE A CA 1
ATOM 1192 C C . ILE A 1 147 ? 21.626 3.832 -11.007 1.00 90.88 147 ILE A C 1
ATOM 1194 O O . ILE A 1 147 ? 20.944 3.482 -10.044 1.00 90.88 147 ILE A O 1
ATOM 1198 N N . ILE A 1 148 ? 22.788 4.476 -10.853 1.00 92.62 148 ILE A N 1
ATOM 1199 C CA . ILE A 1 148 ? 23.348 4.816 -9.537 1.00 92.62 148 ILE A CA 1
ATOM 1200 C C . ILE A 1 148 ? 22.427 5.806 -8.820 1.00 92.62 148 ILE A C 1
ATOM 1202 O O . ILE A 1 148 ? 22.025 5.558 -7.682 1.00 92.62 148 ILE A O 1
ATOM 1206 N N . MET A 1 149 ? 22.035 6.890 -9.493 1.00 93.50 149 MET A N 1
ATOM 1207 C CA . MET A 1 149 ? 21.138 7.898 -8.927 1.00 93.50 149 MET A CA 1
ATOM 1208 C C . MET A 1 149 ? 19.786 7.283 -8.535 1.00 93.50 149 MET A C 1
ATOM 1210 O O . MET A 1 149 ? 19.322 7.478 -7.412 1.00 93.50 149 MET A O 1
ATOM 1214 N N . TYR A 1 150 ? 19.186 6.479 -9.418 1.00 92.69 150 TYR A N 1
ATOM 1215 C CA . TYR A 1 150 ? 17.938 5.765 -9.151 1.00 92.69 150 TYR A CA 1
ATOM 1216 C C . TYR A 1 150 ? 18.063 4.830 -7.943 1.00 92.69 150 TYR A C 1
ATOM 1218 O O . TYR A 1 150 ? 17.212 4.864 -7.052 1.00 92.69 150 TYR A O 1
ATOM 1226 N N . SER A 1 151 ? 19.143 4.043 -7.875 1.00 93.44 151 SER A N 1
ATOM 1227 C CA . SER A 1 151 ? 19.421 3.115 -6.769 1.00 93.44 151 SER A CA 1
ATOM 1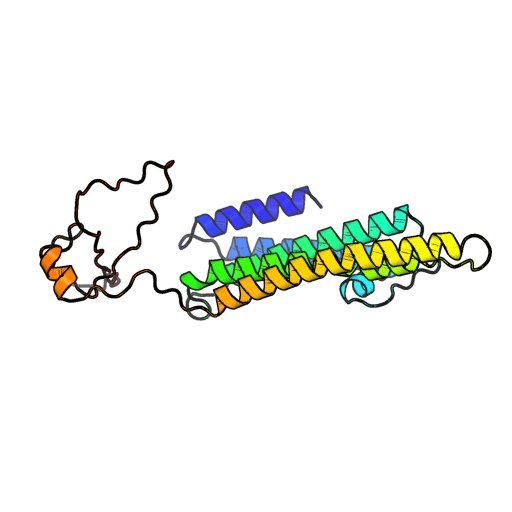228 C C . SER A 1 151 ? 19.524 3.851 -5.433 1.00 93.44 151 SER A C 1
ATOM 1230 O O . SER A 1 151 ? 18.928 3.430 -4.440 1.00 93.44 151 SER A O 1
ATOM 1232 N N . LEU A 1 152 ? 20.234 4.983 -5.406 1.00 95.38 152 LEU A N 1
ATOM 1233 C CA . LEU A 1 152 ? 20.376 5.810 -4.209 1.00 95.38 152 LEU A CA 1
ATOM 1234 C C . LEU A 1 152 ? 19.020 6.371 -3.775 1.00 95.38 152 LEU A C 1
ATOM 1236 O O . LEU A 1 152 ? 18.590 6.117 -2.650 1.00 95.38 152 LEU A O 1
ATOM 1240 N N . CYS A 1 153 ? 18.290 7.035 -4.673 1.00 93.62 153 CYS A N 1
ATOM 1241 C CA . CYS A 1 153 ? 16.957 7.560 -4.377 1.00 93.62 153 CYS A CA 1
ATOM 1242 C C . CYS A 1 153 ? 16.007 6.465 -3.872 1.00 93.62 153 CYS A C 1
ATOM 1244 O O . CYS A 1 153 ? 15.288 6.670 -2.889 1.00 93.62 153 CYS A O 1
ATOM 1246 N N . LYS A 1 154 ? 16.020 5.281 -4.499 1.00 92.81 154 LYS A N 1
ATOM 1247 C CA . LYS A 1 154 ? 15.161 4.180 -4.068 1.00 92.81 154 LYS A CA 1
ATOM 1248 C C . LYS A 1 154 ? 15.568 3.565 -2.745 1.00 92.81 154 LYS A C 1
ATOM 1250 O O . LYS A 1 154 ? 14.685 3.258 -1.950 1.00 92.81 154 LYS A O 1
ATOM 1255 N N . SER A 1 155 ? 16.857 3.419 -2.473 1.00 92.62 155 SER A N 1
ATOM 1256 C CA . SER A 1 155 ? 17.318 2.872 -1.196 1.00 92.62 155 SER A CA 1
ATOM 1257 C C . SER A 1 155 ? 16.897 3.752 -0.014 1.00 92.62 155 SER A C 1
ATOM 1259 O O . SER A 1 155 ? 16.418 3.221 0.990 1.00 92.62 155 SER A O 1
ATOM 1261 N N . PHE A 1 156 ? 16.948 5.082 -0.154 1.00 94.12 156 PHE A N 1
ATOM 1262 C CA . PHE A 1 156 ? 16.426 6.004 0.859 1.00 94.12 156 PHE A CA 1
ATOM 1263 C C . PHE A 1 156 ? 14.907 5.868 1.055 1.00 94.12 156 PHE A C 1
ATOM 1265 O O . PHE A 1 156 ? 14.450 5.752 2.195 1.00 94.12 156 PHE A O 1
ATOM 1272 N N . ASP A 1 157 ? 14.128 5.819 -0.033 1.00 93.31 157 ASP A N 1
ATOM 1273 C CA . ASP A 1 157 ? 12.669 5.622 0.018 1.00 93.31 157 ASP A CA 1
ATOM 1274 C C . ASP A 1 157 ? 12.298 4.302 0.720 1.00 93.31 157 ASP A C 1
ATOM 1276 O O . ASP A 1 157 ? 11.472 4.281 1.636 1.00 93.31 157 ASP A O 1
ATOM 1280 N N . ILE A 1 158 ? 12.958 3.200 0.350 1.00 94.69 158 ILE A N 1
ATOM 1281 C CA . ILE A 1 158 ? 12.733 1.876 0.944 1.00 94.69 158 ILE A CA 1
ATOM 1282 C C . ILE A 1 158 ? 13.137 1.871 2.416 1.00 94.69 158 ILE A C 1
ATOM 1284 O O . ILE A 1 158 ? 12.378 1.379 3.248 1.00 94.69 158 ILE A O 1
ATOM 1288 N N . CYS A 1 159 ? 14.297 2.431 2.763 1.00 95.25 159 CYS A N 1
ATOM 1289 C CA . CYS A 1 159 ? 14.766 2.494 4.145 1.00 95.25 159 CYS A CA 1
ATOM 1290 C C . CYS A 1 159 ? 13.759 3.234 5.040 1.00 95.25 159 CYS A C 1
ATOM 1292 O O . CYS A 1 159 ? 13.383 2.727 6.102 1.00 95.25 159 CYS A O 1
ATOM 1294 N N . GLY A 1 160 ? 13.238 4.374 4.572 1.00 93.94 160 GLY A N 1
ATOM 1295 C CA . GLY A 1 160 ? 12.181 5.114 5.259 1.00 93.94 160 GLY A CA 1
ATOM 1296 C C . GLY A 1 160 ? 10.919 4.272 5.473 1.00 93.94 160 GLY A C 1
ATOM 1297 O O . GLY A 1 160 ? 10.427 4.170 6.599 1.00 93.94 160 GLY A O 1
ATOM 1298 N N . ARG A 1 161 ? 10.435 3.599 4.421 1.00 93.69 161 ARG A N 1
ATOM 1299 C CA . ARG A 1 161 ? 9.235 2.742 4.479 1.00 93.69 161 ARG A CA 1
ATOM 1300 C C . ARG A 1 161 ? 9.420 1.522 5.380 1.00 93.69 161 ARG A C 1
ATOM 1302 O O . ARG A 1 161 ? 8.542 1.222 6.184 1.00 93.69 161 ARG A O 1
ATOM 1309 N N . VAL A 1 162 ? 10.567 0.847 5.316 1.00 94.88 162 VAL A N 1
ATOM 1310 C CA . VAL A 1 162 ? 10.915 -0.262 6.223 1.00 94.88 162 VAL A CA 1
ATOM 1311 C C . VAL A 1 162 ? 10.950 0.229 7.670 1.00 94.88 162 VAL A C 1
ATOM 1313 O O . VAL A 1 162 ? 10.450 -0.454 8.565 1.00 94.88 162 VAL A O 1
ATOM 1316 N N . GLY A 1 163 ? 11.478 1.431 7.914 1.00 93.81 163 GLY A N 1
ATOM 1317 C CA . GLY A 1 163 ? 11.411 2.093 9.214 1.00 93.81 163 GLY A CA 1
ATOM 1318 C C . GLY A 1 163 ? 9.973 2.276 9.711 1.00 93.81 163 GLY A C 1
ATOM 1319 O O . GLY A 1 163 ? 9.679 1.941 10.861 1.00 93.81 163 GLY A O 1
ATOM 1320 N N . SER A 1 164 ? 9.063 2.747 8.857 1.00 92.50 164 SER A N 1
ATOM 1321 C CA . SER A 1 164 ? 7.640 2.896 9.195 1.00 92.50 164 SER A CA 1
ATOM 1322 C C . SER A 1 164 ? 6.950 1.558 9.466 1.00 92.50 164 SER A C 1
ATOM 1324 O O . SER A 1 164 ? 6.263 1.429 10.480 1.00 92.50 164 SER A O 1
ATOM 1326 N N . VAL A 1 165 ? 7.218 0.524 8.661 1.00 92.88 165 VAL A N 1
ATOM 1327 C CA . VAL A 1 165 ? 6.721 -0.843 8.902 1.00 92.88 165 VAL A CA 1
ATOM 1328 C C . VAL A 1 165 ? 7.210 -1.372 10.251 1.00 92.88 165 VAL A C 1
ATOM 1330 O O . VAL A 1 165 ? 6.416 -1.889 11.034 1.00 92.88 165 VAL A O 1
ATOM 1333 N N . ARG A 1 166 ? 8.498 -1.199 10.579 1.00 92.31 166 ARG A N 1
ATOM 1334 C CA . ARG A 1 166 ? 9.057 -1.605 11.883 1.00 92.31 166 ARG A CA 1
ATOM 1335 C C . ARG A 1 166 ? 8.380 -0.873 13.042 1.00 92.31 166 ARG A C 1
ATOM 1337 O O . ARG A 1 166 ? 8.068 -1.496 14.056 1.00 92.31 166 ARG A O 1
ATOM 1344 N N . LYS A 1 167 ? 8.122 0.433 12.903 1.00 91.75 167 LYS A N 1
ATOM 1345 C CA . LYS A 1 167 ? 7.382 1.221 13.904 1.00 91.75 167 LYS A CA 1
ATOM 1346 C C . LYS A 1 167 ? 5.956 0.702 14.072 1.00 91.75 167 LYS A C 1
ATOM 1348 O O . LYS A 1 167 ? 5.529 0.477 15.202 1.00 91.75 167 LYS A O 1
ATOM 1353 N N . ALA A 1 168 ? 5.246 0.458 12.973 1.00 89.69 168 ALA A N 1
ATOM 1354 C CA . ALA A 1 168 ? 3.904 -0.108 13.004 1.00 89.69 168 ALA A CA 1
ATOM 1355 C C . ALA A 1 168 ? 3.899 -1.495 13.670 1.00 89.69 168 ALA A C 1
ATOM 1357 O O . ALA A 1 168 ? 3.047 -1.759 14.518 1.00 89.69 168 ALA A O 1
ATOM 1358 N N . LEU A 1 169 ? 4.884 -2.353 13.370 1.00 88.88 169 LEU A N 1
ATOM 1359 C CA . LEU A 1 169 ? 5.035 -3.680 13.980 1.00 88.88 169 LEU A CA 1
ATOM 1360 C C . LEU A 1 169 ? 5.280 -3.580 15.485 1.00 88.88 169 LEU A C 1
ATOM 1362 O O . LEU A 1 169 ? 4.651 -4.288 16.268 1.00 88.88 169 LEU A O 1
ATOM 1366 N N . LYS A 1 170 ? 6.117 -2.632 15.911 1.00 88.88 170 LYS A N 1
ATOM 1367 C CA . LYS A 1 170 ? 6.317 -2.343 17.332 1.00 88.88 170 LYS A CA 1
ATOM 1368 C C . LYS A 1 170 ? 5.007 -1.925 18.009 1.00 88.88 170 LYS A C 1
ATOM 1370 O O . LYS A 1 170 ? 4.707 -2.411 19.097 1.00 88.88 170 LYS A O 1
ATOM 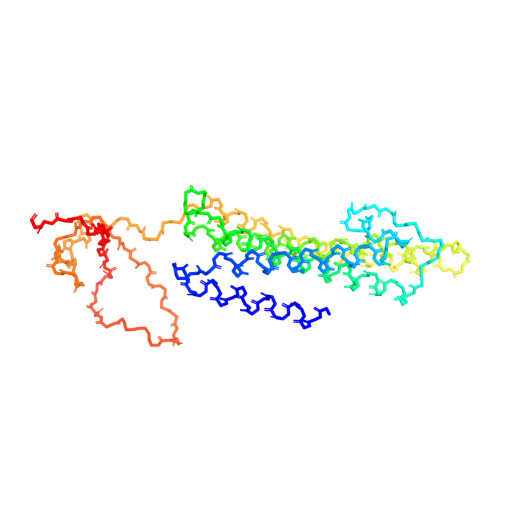1375 N N . VAL A 1 171 ? 4.191 -1.084 17.367 1.00 85.50 171 VAL A N 1
ATOM 1376 C CA . VAL A 1 171 ? 2.859 -0.687 17.870 1.00 85.50 171 VAL A CA 1
ATOM 1377 C C . VAL A 1 171 ? 1.890 -1.876 17.933 1.00 85.50 171 VAL A C 1
ATOM 1379 O O . VAL A 1 171 ? 1.097 -1.977 18.877 1.00 85.50 171 VAL A O 1
ATOM 1382 N N . LEU A 1 172 ? 1.961 -2.794 16.963 1.00 84.00 172 LEU A N 1
ATOM 1383 C CA . LEU A 1 172 ? 1.177 -4.029 16.954 1.00 84.00 172 LEU A CA 1
ATOM 1384 C C . LEU A 1 172 ? 1.487 -4.883 18.190 1.00 84.00 172 LEU A C 1
ATOM 1386 O O . LEU A 1 172 ? 0.559 -5.245 18.914 1.00 84.00 172 LEU A O 1
ATOM 1390 N N . CYS A 1 173 ? 2.774 -5.115 18.460 1.00 81.56 173 CYS A N 1
ATOM 1391 C CA . CYS A 1 173 ? 3.253 -5.936 19.575 1.00 81.56 173 CYS A CA 1
ATOM 1392 C C . CYS A 1 173 ? 3.153 -5.249 20.945 1.00 81.56 173 CYS A C 1
ATOM 1394 O O . CYS A 1 173 ? 3.169 -5.926 21.968 1.00 81.56 173 CYS A O 1
ATOM 1396 N N . THR A 1 174 ? 3.042 -3.918 20.993 1.00 79.75 174 THR A N 1
ATOM 1397 C CA . THR A 1 174 ? 2.916 -3.189 22.263 1.00 79.75 174 THR A CA 1
ATOM 1398 C C . THR A 1 174 ? 1.503 -3.374 22.830 1.00 79.75 174 THR A C 1
ATOM 1400 O O . THR A 1 174 ? 0.535 -2.962 22.176 1.00 79.75 174 THR A O 1
ATOM 1403 N N . PRO A 1 175 ? 1.326 -3.959 24.028 1.00 64.88 175 PRO A N 1
ATOM 1404 C CA . PRO A 1 175 ? 0.012 -4.075 24.649 1.00 64.88 175 PRO A CA 1
ATOM 1405 C C . PRO A 1 175 ? -0.583 -2.679 24.864 1.00 64.88 175 PRO A C 1
ATOM 1407 O O . PRO A 1 175 ? 0.088 -1.766 25.336 1.00 64.88 175 PRO A O 1
ATOM 1410 N N . GLN A 1 176 ? -1.842 -2.484 24.466 1.00 58.72 176 GLN A N 1
ATOM 1411 C CA . GLN A 1 176 ? -2.529 -1.216 24.709 1.00 58.72 176 GLN A CA 1
ATOM 1412 C C . GLN A 1 176 ? -3.159 -1.229 26.101 1.00 58.72 176 GLN A C 1
ATOM 1414 O O . GLN A 1 176 ? -4.262 -1.746 26.288 1.00 58.72 176 GLN A O 1
ATOM 1419 N N . THR A 1 177 ? -2.475 -0.621 27.063 1.00 52.25 177 THR A N 1
ATOM 1420 C CA . THR A 1 177 ? -3.070 -0.156 28.317 1.00 52.25 177 THR A CA 1
ATOM 1421 C C . THR A 1 177 ? -3.774 1.170 28.038 1.00 52.25 177 THR A C 1
ATOM 1423 O O . THR A 1 177 ? -3.158 2.232 28.007 1.00 52.25 177 THR A O 1
ATOM 1426 N N . TYR A 1 178 ? -5.083 1.121 27.772 1.00 50.00 178 TYR A N 1
ATOM 1427 C CA . TYR A 1 178 ? -5.914 2.322 27.880 1.00 50.00 178 TYR A CA 1
ATOM 1428 C C . TYR A 1 178 ? -6.097 2.613 29.362 1.00 50.00 178 TYR A C 1
ATOM 1430 O O . TYR A 1 178 ? -7.027 2.118 29.992 1.00 50.00 178 TYR A O 1
ATOM 1438 N N . GLY A 1 179 ? -5.144 3.369 29.889 1.00 54.00 179 GLY A N 1
ATOM 1439 C CA . GLY A 1 179 ? -5.070 3.705 31.293 1.00 54.00 179 GLY A CA 1
ATOM 1440 C C . GLY A 1 179 ? -4.308 2.697 32.135 1.00 54.00 179 GLY A C 1
ATOM 1441 O O . GLY A 1 179 ? -4.234 1.504 31.831 1.00 54.00 179 GLY A O 1
ATOM 1442 N N . VAL A 1 180 ? -3.708 3.222 33.196 1.00 53.50 180 VAL A N 1
ATOM 1443 C CA . VAL A 1 180 ? -3.175 2.433 34.305 1.00 53.50 180 VAL A CA 1
ATOM 1444 C C . VAL A 1 180 ? -4.350 2.150 35.240 1.00 53.50 180 VAL A C 1
ATOM 1446 O O . VAL A 1 180 ? -5.241 2.994 35.378 1.00 53.50 180 VAL A O 1
ATOM 1449 N N . ARG A 1 181 ? -4.392 0.959 35.847 1.00 53.88 181 ARG A N 1
ATOM 1450 C CA . ARG A 1 181 ? -5.358 0.676 36.917 1.00 53.88 181 ARG A CA 1
ATOM 1451 C C . ARG A 1 181 ? -5.151 1.734 37.999 1.00 53.88 181 ARG A C 1
ATOM 1453 O O . ARG A 1 181 ? -4.018 1.904 38.445 1.00 53.88 181 ARG A O 1
ATOM 1460 N N . ALA A 1 182 ? -6.196 2.467 38.361 1.00 57.41 182 ALA A N 1
ATOM 1461 C CA . ALA A 1 182 ? -6.064 3.471 39.407 1.00 57.41 182 ALA A CA 1
ATOM 1462 C C . ALA A 1 182 ? -5.697 2.768 40.716 1.00 57.41 182 ALA A C 1
ATOM 1464 O O . ALA A 1 182 ? -6.264 1.720 41.042 1.00 57.41 182 ALA A O 1
ATOM 1465 N N . THR A 1 183 ? -4.710 3.302 41.431 1.00 63.28 183 THR A N 1
ATOM 1466 C CA . THR A 1 183 ? -4.402 2.819 42.778 1.00 63.28 183 THR A CA 1
ATOM 1467 C C . THR A 1 183 ? -5.546 3.186 43.722 1.00 63.28 183 THR A C 1
ATOM 1469 O O . THR A 1 183 ? -6.303 4.123 43.459 1.00 63.28 183 THR A O 1
ATOM 1472 N N . SER A 1 184 ? -5.679 2.460 44.835 1.00 64.62 184 SER A N 1
ATOM 1473 C CA . SER A 1 184 ? -6.668 2.776 45.880 1.00 64.62 184 SER A CA 1
ATOM 1474 C C . SER A 1 184 ? -6.553 4.228 46.349 1.00 64.62 184 SER A C 1
ATOM 1476 O O . SER A 1 184 ? -7.560 4.895 46.545 1.00 64.62 184 SER A O 1
ATOM 1478 N N . GLN A 1 185 ? -5.327 4.749 46.425 1.00 67.19 185 GLN A N 1
ATOM 1479 C CA . GLN A 1 185 ? -5.057 6.138 46.784 1.00 67.19 185 GLN A CA 1
ATOM 1480 C C . GLN A 1 185 ? -5.658 7.140 45.783 1.00 67.19 185 GLN A C 1
ATOM 1482 O O . GLN A 1 185 ? -6.301 8.099 46.190 1.00 67.19 185 GLN A O 1
ATOM 1487 N N . GLN A 1 186 ? -5.534 6.884 44.477 1.00 64.19 186 GLN A N 1
ATOM 1488 C CA . GLN A 1 186 ? -6.113 7.748 43.440 1.00 64.19 186 GLN A CA 1
ATOM 1489 C C . GLN A 1 186 ? -7.641 7.653 43.368 1.00 64.19 186 GLN A C 1
ATOM 1491 O O . GLN A 1 186 ? -8.295 8.605 42.950 1.00 64.19 186 GLN A O 1
ATOM 1496 N N . CYS A 1 187 ? -8.214 6.513 43.763 1.00 62.09 187 CYS A N 1
ATOM 1497 C CA . CYS A 1 187 ? -9.663 6.353 43.892 1.00 62.09 187 CYS A CA 1
ATOM 1498 C C . CYS A 1 187 ? -10.202 7.159 45.077 1.00 62.09 187 CYS A C 1
ATOM 1500 O O . CYS A 1 187 ? -11.197 7.862 44.915 1.00 62.09 187 CYS A O 1
ATOM 1502 N N . SER A 1 188 ? -9.478 7.141 46.200 1.00 65.62 188 SER A N 1
ATOM 1503 C CA . SER A 1 188 ? -9.829 7.891 47.406 1.00 65.62 188 SER A CA 1
ATOM 1504 C C . SER A 1 188 ? -9.745 9.402 47.191 1.00 65.62 188 SER A C 1
ATOM 1506 O O . SER A 1 188 ? -10.666 10.128 47.557 1.00 65.62 188 SER A O 1
ATOM 1508 N N . GLU A 1 189 ? -8.707 9.882 46.495 1.00 66.38 189 GLU A N 1
ATOM 1509 C CA . GLU A 1 189 ? -8.600 11.292 46.087 1.00 66.38 189 GLU A CA 1
ATOM 1510 C C . GLU A 1 189 ? -9.786 11.720 45.204 1.00 66.38 189 GLU A C 1
ATOM 1512 O O . GLU A 1 189 ? -10.360 12.785 45.405 1.00 66.38 189 GLU A O 1
ATOM 1517 N N . ALA A 1 190 ? -10.227 10.853 44.289 1.00 62.53 190 ALA A N 1
ATOM 1518 C CA . ALA A 1 190 ? -11.375 11.102 43.418 1.00 62.53 190 ALA A CA 1
ATOM 1519 C C . ALA A 1 190 ? -12.753 10.894 44.090 1.00 62.53 190 ALA A C 1
ATOM 1521 O O . ALA A 1 190 ? -13.776 10.994 43.408 1.00 62.53 190 ALA A O 1
ATOM 1522 N N . GLY A 1 191 ? -12.798 10.606 45.396 1.00 69.06 191 GLY A N 1
ATOM 1523 C CA . GLY A 1 191 ? -14.030 10.450 46.174 1.00 69.06 191 GLY A CA 1
ATOM 1524 C C . GLY A 1 191 ? -14.684 9.066 46.108 1.00 69.06 191 GLY A C 1
ATOM 1525 O O . GLY A 1 191 ? -15.882 8.974 46.357 1.00 69.06 191 GLY A O 1
ATOM 1526 N N . ASP A 1 192 ? -13.935 8.017 45.737 1.00 67.94 192 ASP A N 1
ATOM 1527 C CA . ASP A 1 192 ? -14.303 6.580 45.708 1.00 67.94 192 ASP A CA 1
ATOM 1528 C C . ASP A 1 192 ? -15.570 6.191 44.915 1.00 67.94 192 ASP A C 1
ATOM 1530 O O . ASP A 1 192 ? -15.933 5.016 44.802 1.00 67.94 192 ASP A O 1
ATOM 1534 N N . ILE A 1 193 ? -16.212 7.168 44.280 1.00 65.38 193 ILE A N 1
ATOM 1535 C CA . ILE A 1 193 ? -17.469 7.032 43.556 1.00 65.38 193 ILE A CA 1
ATOM 1536 C C . ILE A 1 193 ? -17.262 7.530 42.128 1.00 65.38 193 ILE A C 1
ATOM 1538 O O . ILE A 1 193 ? -16.738 8.616 41.875 1.00 65.38 193 ILE A O 1
ATOM 1542 N N . CYS A 1 194 ? -17.709 6.749 41.146 1.00 60.38 194 CYS A N 1
ATOM 1543 C CA . CYS A 1 194 ? -17.609 7.165 39.755 1.00 60.38 194 CYS A CA 1
ATOM 1544 C C . CYS A 1 194 ? -18.586 8.303 39.437 1.00 60.38 194 CYS A C 1
ATOM 1546 O O . CYS A 1 194 ? -19.799 8.122 39.517 1.00 60.38 194 CYS A O 1
ATOM 1548 N N . ALA A 1 195 ? -18.075 9.425 38.925 1.00 63.88 195 ALA A N 1
ATOM 1549 C CA . ALA A 1 195 ? -18.884 10.583 38.531 1.00 63.88 195 ALA A CA 1
ATOM 1550 C C . ALA A 1 195 ? -19.979 10.277 37.483 1.00 63.88 195 ALA A C 1
ATOM 1552 O O . ALA A 1 195 ? -20.972 10.997 37.406 1.00 63.88 195 ALA A O 1
ATOM 1553 N N . ILE A 1 196 ? -19.821 9.212 36.686 1.00 61.47 196 ILE A N 1
ATOM 1554 C CA . ILE A 1 196 ? -20.757 8.846 35.609 1.00 61.47 196 ILE A CA 1
ATOM 1555 C C . ILE A 1 196 ? -21.894 7.965 36.125 1.00 61.47 196 ILE A C 1
ATOM 1557 O O . ILE A 1 196 ? -23.054 8.205 35.805 1.00 61.47 196 ILE A O 1
ATOM 1561 N N . CYS A 1 197 ? -21.571 6.908 36.875 1.00 59.56 197 CYS A N 1
ATOM 1562 C CA . CYS A 1 197 ? -22.563 5.924 37.316 1.00 59.56 197 CYS A CA 1
ATOM 1563 C C . CYS A 1 197 ? -22.926 6.019 38.800 1.00 59.56 197 CYS A C 1
ATOM 1565 O O . CYS A 1 197 ? -23.764 5.235 39.232 1.00 59.56 197 CYS A O 1
ATOM 1567 N N . GLN A 1 198 ? -22.304 6.937 39.549 1.00 67.75 198 GLN A N 1
ATOM 1568 C CA . GLN A 1 198 ? -22.542 7.191 40.976 1.00 67.75 198 GLN A CA 1
ATOM 1569 C C . GLN A 1 198 ? -22.462 5.915 41.832 1.00 67.75 198 GLN A C 1
ATOM 1571 O O . GLN A 1 198 ? -23.201 5.739 42.793 1.00 67.75 198 GLN A O 1
ATOM 1576 N N . ALA A 1 199 ? -21.568 5.001 41.450 1.00 67.38 199 ALA A N 1
ATOM 1577 C CA . ALA A 1 199 ? -21.332 3.735 42.134 1.00 67.38 199 ALA A CA 1
ATOM 1578 C C . ALA A 1 199 ? -19.843 3.591 42.466 1.00 67.38 199 ALA A C 1
ATOM 1580 O O . ALA A 1 199 ? -19.005 4.215 41.805 1.00 67.38 199 ALA A O 1
ATOM 1581 N N . GLU A 1 200 ? -19.540 2.749 43.454 1.00 60.34 200 GLU A N 1
ATOM 1582 C CA . GLU A 1 200 ? -18.175 2.419 43.869 1.00 60.34 200 GLU A CA 1
ATOM 1583 C C . GLU A 1 200 ? -17.342 1.896 42.688 1.00 60.34 200 GLU A C 1
ATOM 1585 O O . GLU A 1 200 ? -17.842 1.200 41.789 1.00 60.34 200 GLU A O 1
ATOM 1590 N N . PHE A 1 201 ? -16.058 2.250 42.665 1.00 55.88 201 PHE A N 1
ATOM 1591 C CA . PHE A 1 201 ? -15.166 1.861 41.582 1.00 55.88 201 PHE A CA 1
ATOM 1592 C C . PHE A 1 201 ? -14.963 0.338 41.505 1.00 55.88 201 PHE A C 1
ATOM 1594 O O . PHE A 1 201 ? -14.269 -0.268 42.318 1.00 55.88 201 PHE A O 1
ATOM 1601 N N . ARG A 1 202 ? -15.469 -0.287 40.433 1.00 48.41 202 ARG A N 1
ATOM 1602 C CA . ARG A 1 202 ? -15.074 -1.642 40.008 1.00 48.41 202 ARG A CA 1
ATOM 1603 C C . ARG A 1 202 ? -14.105 -1.551 38.833 1.00 48.41 202 ARG A C 1
ATOM 1605 O O . ARG A 1 202 ? -14.489 -1.159 37.735 1.00 48.41 202 ARG A O 1
ATOM 1612 N N . GLU A 1 203 ? -12.850 -1.922 39.085 1.00 52.72 203 GLU A N 1
ATOM 1613 C CA . GLU A 1 203 ? -11.729 -1.851 38.130 1.00 52.72 203 GLU A CA 1
ATOM 1614 C C . GLU A 1 203 ? -11.504 -0.450 37.513 1.00 52.72 203 GLU A C 1
ATOM 1616 O O . GLU A 1 203 ? -11.605 -0.280 36.294 1.00 52.72 203 GLU A O 1
ATOM 1621 N N . PRO A 1 204 ? -11.185 0.566 38.334 1.00 54.28 204 PRO A N 1
ATOM 1622 C CA . PRO A 1 204 ? -10.998 1.935 37.862 1.00 54.28 204 PRO A CA 1
ATOM 1623 C C . PRO A 1 204 ? -9.777 2.059 36.944 1.00 54.28 204 PRO A C 1
ATOM 1625 O O . PRO A 1 204 ? -8.697 1.532 37.226 1.00 54.28 204 PRO A O 1
ATOM 1628 N N . LEU A 1 205 ? -9.947 2.784 35.836 1.00 56.66 205 LEU A N 1
ATOM 1629 C CA . LEU A 1 205 ? -8.889 3.088 34.873 1.00 56.66 205 LEU A CA 1
ATOM 1630 C C . LEU A 1 205 ? -8.632 4.595 34.846 1.00 56.66 205 LEU A C 1
ATOM 1632 O O . LEU A 1 205 ? -9.566 5.387 34.696 1.00 56.66 205 LEU A O 1
ATOM 1636 N N . ILE A 1 206 ? -7.360 4.981 34.936 1.00 57.16 206 ILE A N 1
ATOM 1637 C CA . ILE A 1 206 ? -6.925 6.369 34.757 1.00 57.16 206 ILE A CA 1
ATOM 1638 C C . ILE A 1 206 ? -6.861 6.657 33.264 1.00 57.16 206 ILE A C 1
ATOM 1640 O O . ILE A 1 206 ? -6.046 6.068 32.556 1.00 57.16 206 ILE A O 1
ATOM 1644 N N . LEU A 1 207 ? -7.664 7.586 32.762 1.00 52.50 207 LEU A N 1
ATOM 1645 C CA . LEU A 1 207 ? -7.501 8.033 31.384 1.00 52.50 207 LEU A CA 1
ATOM 1646 C C . LEU A 1 207 ? -6.418 9.108 31.300 1.00 52.50 207 LEU A C 1
ATOM 1648 O O . LEU A 1 207 ? -6.538 10.173 31.900 1.00 52.50 207 LEU A O 1
ATOM 1652 N N . LEU A 1 208 ? -5.378 8.863 30.498 1.00 50.53 208 LEU A N 1
ATOM 1653 C CA . LEU A 1 208 ? -4.483 9.935 30.065 1.00 50.53 208 LEU A CA 1
ATOM 1654 C C . LEU A 1 208 ? -5.225 10.801 29.039 1.00 50.53 208 LEU A C 1
ATOM 1656 O O . LEU A 1 208 ? -5.229 10.509 27.842 1.00 50.53 208 LEU A O 1
ATOM 1660 N N . CYS A 1 209 ? -5.866 11.870 29.504 1.00 46.09 209 CYS A N 1
ATOM 1661 C CA . CYS A 1 209 ? -6.417 12.896 28.626 1.00 46.09 209 CYS A CA 1
ATOM 1662 C C . CYS A 1 209 ? -5.272 13.701 27.992 1.00 46.09 209 CYS A C 1
ATOM 1664 O O . CYS A 1 209 ? -4.764 14.648 28.585 1.00 46.09 209 CYS A O 1
ATOM 1666 N N . GLN A 1 210 ? -4.868 13.354 26.766 1.00 36.53 210 GLN A N 1
ATOM 1667 C CA . GLN A 1 210 ? -4.112 14.280 25.919 1.00 36.53 210 GLN A CA 1
ATOM 1668 C C . GLN A 1 210 ? -5.077 15.335 25.374 1.00 36.53 210 GLN A C 1
ATOM 1670 O O . GLN A 1 210 ? -5.807 15.095 24.411 1.00 36.53 210 GLN A O 1
ATOM 1675 N N . VAL A 1 211 ? -5.098 16.506 26.007 1.00 36.00 211 VAL A N 1
ATOM 1676 C CA . VAL A 1 211 ? -5.856 17.665 25.529 1.00 36.00 211 VAL A CA 1
ATOM 1677 C C . VAL A 1 211 ? -5.225 18.142 24.216 1.00 36.00 211 VAL A C 1
ATOM 1679 O O . VAL A 1 211 ? -4.116 18.671 24.214 1.00 36.00 211 VAL A O 1
ATOM 1682 N N . ARG A 1 212 ? -5.915 17.947 23.083 1.00 28.81 212 ARG A N 1
ATOM 1683 C CA . ARG A 1 212 ? -5.624 18.665 21.829 1.00 28.81 212 ARG A CA 1
ATOM 1684 C C . ARG A 1 212 ? -6.630 19.811 21.660 1.00 28.81 212 ARG A C 1
ATOM 1686 O O . ARG A 1 212 ? -7.813 19.579 21.895 1.00 28.81 212 ARG A O 1
ATOM 1693 N N . PRO A 1 213 ? -6.223 21.021 21.234 1.00 34.59 213 PRO A N 1
ATOM 1694 C CA . PRO A 1 213 ? -6.985 22.241 21.529 1.00 34.59 213 PRO A CA 1
ATOM 1695 C C . PRO A 1 213 ? -8.172 22.560 20.599 1.00 34.59 213 PRO A C 1
ATOM 1697 O O . PRO A 1 213 ? -8.588 23.711 20.568 1.00 34.59 213 PRO A O 1
ATOM 1700 N N . GLN A 1 214 ? -8.708 21.627 19.799 1.00 31.42 214 GLN A N 1
ATOM 1701 C CA . GLN A 1 214 ? -9.702 21.985 18.762 1.00 31.42 214 GLN A CA 1
ATOM 1702 C C . GLN A 1 214 ? -10.811 20.946 18.525 1.00 31.42 214 GLN A C 1
ATOM 1704 O O . GLN A 1 214 ? -11.115 20.576 17.395 1.00 31.42 214 GLN A O 1
ATOM 1709 N N . THR A 1 215 ? -11.462 20.454 19.577 1.00 31.31 215 THR A N 1
ATOM 1710 C CA . THR A 1 215 ? -12.771 19.786 19.428 1.00 31.31 215 THR A CA 1
ATOM 1711 C C . THR A 1 215 ? -13.570 19.940 20.722 1.00 31.31 215 THR A C 1
ATOM 1713 O O . THR A 1 215 ? -13.001 19.709 21.789 1.00 31.31 215 THR A O 1
ATOM 1716 N N . PRO A 1 216 ? -14.865 20.313 20.682 1.00 32.50 216 PRO A N 1
ATOM 1717 C CA . PRO A 1 216 ? -15.693 20.373 21.878 1.00 32.50 216 PRO A CA 1
ATOM 1718 C C . PRO A 1 216 ? -16.090 18.945 22.265 1.00 32.50 216 PRO A C 1
ATOM 1720 O O . PRO A 1 216 ? -17.166 18.458 21.933 1.00 32.50 216 PRO A O 1
ATOM 1723 N N . LEU A 1 217 ? -15.184 18.235 22.932 1.00 31.80 217 LEU A N 1
ATOM 1724 C CA . LEU A 1 217 ? -15.538 17.078 23.742 1.00 31.80 217 LEU A CA 1
ATOM 1725 C C . LEU A 1 217 ? -15.745 17.593 25.158 1.00 31.80 217 LEU A C 1
ATOM 1727 O O . LEU A 1 217 ? -14.845 18.179 25.753 1.00 31.80 217 LEU A O 1
ATOM 1731 N N . LEU A 1 218 ? -16.970 17.413 25.643 1.00 29.38 218 LEU A N 1
ATOM 1732 C CA . LEU A 1 218 ? -17.428 17.735 26.984 1.00 29.38 218 LEU A CA 1
ATOM 1733 C C . LEU A 1 218 ? -16.467 17.122 28.028 1.00 29.38 218 LEU A C 1
ATOM 1735 O O . LEU A 1 218 ? -16.615 15.974 28.431 1.00 29.38 218 LEU A O 1
ATOM 1739 N N . CYS A 1 219 ? -15.464 17.884 28.450 1.00 34.41 219 CYS A N 1
ATOM 1740 C CA . CYS A 1 219 ? -14.619 17.593 29.603 1.00 34.41 219 CYS A CA 1
ATOM 1741 C C . CYS A 1 219 ? -14.755 18.773 30.557 1.00 34.41 219 CYS A C 1
ATOM 1743 O O . CYS A 1 219 ? -13.853 19.596 30.684 1.00 34.41 219 CYS A O 1
ATOM 1745 N N . GLN A 1 220 ? -15.916 18.882 31.197 1.00 31.05 220 GLN A N 1
ATOM 1746 C CA . GLN A 1 220 ? -16.105 19.824 32.287 1.00 31.05 220 GLN A CA 1
ATOM 1747 C C . GLN A 1 220 ? -16.255 19.067 33.597 1.00 31.05 220 GLN A C 1
ATOM 1749 O O . GLN A 1 220 ? -17.370 18.831 34.036 1.00 31.05 220 GLN A O 1
ATOM 1754 N N . VAL A 1 221 ? -15.118 18.733 34.215 1.00 31.97 221 VAL A N 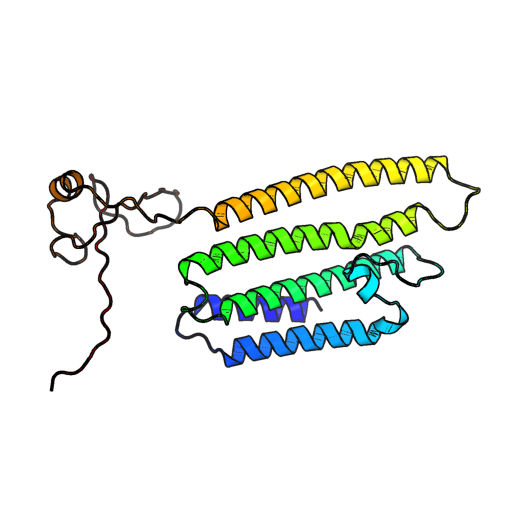1
ATOM 1755 C CA . VAL A 1 221 ? -14.966 18.639 35.675 1.00 31.97 221 VAL A CA 1
ATOM 1756 C C . VAL A 1 221 ? -13.516 19.040 36.015 1.00 31.97 221 VAL A C 1
ATOM 1758 O O . VAL A 1 221 ? -12.568 18.395 35.576 1.00 31.97 221 VAL A O 1
ATOM 1761 N N . ARG A 1 222 ? -13.338 20.160 36.733 1.00 28.70 222 ARG A N 1
ATOM 1762 C CA . ARG A 1 222 ? -12.081 20.544 37.425 1.00 28.70 222 ARG A CA 1
ATOM 1763 C C . ARG A 1 222 ? -11.904 19.669 38.685 1.00 28.70 222 ARG A C 1
ATOM 1765 O O . ARG A 1 222 ? -12.887 19.088 39.118 1.00 28.70 222 ARG A O 1
ATOM 1772 N N . PRO A 1 223 ? -10.807 19.783 39.451 1.00 34.50 223 PRO A N 1
ATOM 1773 C CA . PRO A 1 223 ? -9.399 19.661 39.128 1.00 34.50 223 PRO A CA 1
ATOM 1774 C C . PRO A 1 223 ? -8.873 18.406 39.847 1.00 34.50 223 PRO A C 1
ATOM 1776 O O . PRO A 1 223 ? -8.332 18.518 40.935 1.00 34.50 223 PRO A O 1
ATOM 1779 N N . GLN A 1 224 ? -9.080 17.214 39.296 1.00 41.00 224 GLN A N 1
ATOM 1780 C CA . GLN A 1 224 ? -8.414 15.975 39.719 1.00 41.00 224 GLN A CA 1
ATOM 1781 C C . GLN A 1 224 ? -8.652 14.927 38.624 1.00 41.00 224 GLN A C 1
ATOM 1783 O O . GLN A 1 224 ? -9.680 14.944 37.949 1.00 41.00 224 GLN A O 1
ATOM 1788 N N . THR A 1 225 ? -7.640 14.106 38.351 1.00 46.44 225 THR A N 1
ATOM 1789 C CA . THR A 1 225 ? -7.554 13.166 37.219 1.00 46.44 225 THR A CA 1
ATOM 1790 C C . THR A 1 225 ? -8.862 12.388 36.980 1.00 46.44 225 THR A C 1
ATOM 1792 O O . THR A 1 225 ? -9.332 11.726 37.902 1.00 46.44 225 THR A O 1
ATOM 1795 N N . PRO A 1 226 ? -9.459 12.407 35.769 1.00 53.69 226 PRO A N 1
ATOM 1796 C CA . PRO A 1 226 ? -10.741 11.744 35.534 1.00 53.69 226 PRO A CA 1
ATOM 1797 C C . PRO A 1 226 ? -10.595 10.213 35.567 1.00 53.69 226 PRO A C 1
ATOM 1799 O O . PRO A 1 226 ? -9.905 9.622 34.729 1.00 53.69 226 PRO A O 1
ATOM 1802 N N . LEU A 1 227 ? -11.276 9.570 36.521 1.00 50.28 227 LEU A N 1
ATOM 1803 C CA . LEU A 1 227 ? -11.422 8.114 36.617 1.00 50.28 227 LEU A CA 1
ATOM 1804 C C . LEU A 1 227 ? -12.722 7.655 35.948 1.00 50.28 227 LEU A C 1
ATOM 1806 O O . LEU A 1 227 ? -13.781 8.253 36.138 1.00 50.28 227 LEU A O 1
ATOM 1810 N N . LEU A 1 228 ? -12.657 6.565 35.180 1.00 50.66 228 LEU A N 1
ATOM 1811 C CA . LEU A 1 228 ? -13.814 6.007 34.473 1.00 50.66 228 LEU A CA 1
ATOM 1812 C C . LEU A 1 228 ? -14.124 4.584 34.969 1.00 50.66 228 LEU A C 1
ATOM 1814 O O . LEU A 1 228 ? -13.235 3.733 35.004 1.00 50.66 228 LEU A O 1
ATOM 1818 N N . CYS A 1 229 ? -15.389 4.318 35.328 1.00 38.28 229 CYS A N 1
ATOM 1819 C CA . CYS A 1 229 ? -15.869 2.968 35.652 1.00 38.28 229 CYS A CA 1
ATOM 1820 C C . CYS A 1 229 ? -16.144 2.173 34.375 1.00 38.28 229 CYS A C 1
ATOM 1822 O O . CYS A 1 229 ? -16.923 2.594 33.514 1.00 38.28 229 CYS A O 1
ATOM 1824 N N . ARG A 1 230 ? -15.577 0.969 34.270 1.00 39.47 230 ARG A N 1
ATOM 1825 C CA . ARG A 1 230 ? -15.935 0.021 33.214 1.00 39.47 230 ARG A CA 1
ATOM 1826 C C . ARG A 1 230 ? -17.236 -0.683 33.607 1.00 39.47 230 ARG A C 1
ATOM 1828 O O . ARG A 1 230 ? -17.209 -1.694 34.298 1.00 39.47 230 ARG A O 1
ATOM 1835 N N . ARG A 1 231 ? -18.392 -0.190 33.148 1.00 31.44 231 ARG A N 1
ATOM 1836 C CA . ARG A 1 231 ? -19.641 -0.969 33.239 1.00 31.44 231 ARG A CA 1
ATOM 1837 C C . ARG A 1 231 ? -19.472 -2.226 32.375 1.00 31.44 231 ARG A C 1
ATOM 1839 O O . ARG A 1 231 ? -19.396 -2.124 31.150 1.00 31.44 231 ARG A O 1
ATOM 1846 N N . MET A 1 232 ? -19.353 -3.402 32.995 1.00 28.73 232 MET A N 1
ATOM 1847 C CA . MET A 1 232 ? -19.548 -4.669 32.287 1.00 28.73 232 MET A CA 1
ATOM 1848 C C . MET A 1 232 ? -20.978 -4.662 31.754 1.00 28.73 232 MET A C 1
ATOM 1850 O O . MET A 1 232 ? -21.935 -4.594 32.517 1.00 28.73 232 MET A O 1
ATOM 1854 N N . GLN A 1 233 ? -21.113 -4.665 30.435 1.00 29.48 233 GLN A N 1
ATOM 1855 C CA . GLN A 1 233 ? -22.389 -4.854 29.769 1.00 29.48 233 GLN A CA 1
ATOM 1856 C C . GLN A 1 233 ? -22.720 -6.347 29.893 1.00 29.48 233 GLN A C 1
ATOM 1858 O O . GLN A 1 233 ? -22.231 -7.156 29.108 1.00 29.48 233 GLN A O 1
ATOM 1863 N N . THR A 1 234 ? -23.457 -6.733 30.933 1.00 27.05 234 THR A N 1
ATOM 1864 C CA . THR A 1 234 ? -24.129 -8.036 30.969 1.00 27.05 234 THR A CA 1
ATOM 1865 C C . THR A 1 234 ? -25.319 -7.987 29.998 1.00 27.05 234 THR A C 1
ATOM 1867 O O . THR A 1 234 ? -26.036 -6.983 29.981 1.00 27.05 234 THR A O 1
ATOM 1870 N N . PRO A 1 235 ? -25.523 -9.001 29.135 1.00 26.89 235 PRO A N 1
ATOM 1871 C CA . PRO A 1 235 ? -26.710 -9.076 28.283 1.00 26.89 235 PRO A CA 1
ATOM 1872 C C . PRO A 1 235 ? -27.971 -9.294 29.144 1.00 26.89 235 PRO A C 1
ATOM 1874 O O . PRO A 1 235 ? -27.862 -9.888 30.220 1.00 26.89 235 PRO A O 1
ATOM 1877 N N . PRO A 1 236 ? -29.160 -8.836 28.705 1.00 28.08 236 PRO A N 1
ATOM 1878 C CA . PRO A 1 236 ? -30.393 -9.085 29.436 1.00 28.08 236 PRO A CA 1
ATOM 1879 C C . PRO A 1 236 ? -30.708 -10.580 29.337 1.00 28.08 236 PRO A C 1
ATOM 1881 O O . PRO A 1 236 ? -30.969 -11.092 28.252 1.00 28.08 236 PRO A O 1
ATOM 1884 N N . SER A 1 237 ? -30.634 -11.282 30.462 1.00 30.72 237 SER A N 1
ATOM 1885 C CA . SER A 1 237 ? -31.252 -12.597 30.630 1.00 30.72 237 SER A CA 1
ATOM 1886 C C . SER A 1 237 ? -32.368 -12.423 31.651 1.00 30.72 237 SER A C 1
ATOM 1888 O O . SER A 1 237 ? -32.122 -11.993 32.772 1.00 30.72 237 SER A O 1
ATOM 1890 N N . GLU A 1 238 ? -33.577 -12.613 31.131 1.00 31.78 238 GLU A N 1
ATOM 1891 C CA . GLU A 1 238 ? -34.832 -13.037 31.753 1.00 31.78 238 GLU A CA 1
ATOM 1892 C C . GLU A 1 238 ? -34.953 -12.975 33.279 1.00 31.78 238 GLU A C 1
ATOM 1894 O O . GLU A 1 238 ? -34.206 -13.629 33.995 1.00 31.78 238 GLU A O 1
ATOM 1899 N N . LEU A 1 239 ? -35.991 -12.272 33.739 1.00 30.03 239 LEU A N 1
ATOM 1900 C CA . LEU A 1 239 ? -36.774 -12.625 34.925 1.00 30.03 239 LEU A CA 1
ATOM 1901 C C . LEU A 1 239 ? -38.187 -12.058 34.729 1.00 30.03 239 LEU A C 1
ATOM 1903 O O . LEU A 1 239 ? -38.486 -10.912 35.073 1.00 30.03 239 LEU A O 1
ATOM 1907 N N . LEU A 1 240 ? -39.004 -12.880 34.072 1.00 28.53 240 LEU A N 1
ATOM 1908 C CA . LEU A 1 240 ? -40.398 -13.093 34.435 1.00 28.53 240 LEU A CA 1
ATOM 1909 C C . LEU A 1 240 ? -40.420 -14.396 35.244 1.00 28.53 240 LEU A C 1
ATOM 1911 O O . LEU A 1 240 ? -39.635 -15.299 34.871 1.00 28.53 240 LEU A O 1
#

Radius of gyration: 26.05 Å; chains: 1; bounding box: 68×37×75 Å